Protein AF-Q4CQX1-F1 (afdb_monomer_lite)

Radius of gyration: 24.2 Å; chains: 1; bounding box: 64×41×70 Å

Organism: Trypanosoma cruzi (strain CL Brener) (NCBI:txid353153)

pLDDT: mean 78.24, std 14.31, range [25.66, 96.0]

Sequence (367 aa):
MPRAFWSVPMVTLGEFDALEGAKATCVSEYYAYQEVDIFGPHLLRLSAVCGKTFLSARVISGPLCPEYKERMKAVVARVLASNESNEESVLMLDPLAGGIAGMSFCLEDILARGEKRRFCIILTHPQSAELVRQWPLVSLFLNILLEEWSTATKKRLALEYSIFPDLERCREEARKRSMRSLMCLISQNTESEEEAFKRVHSFFERFFPALFGVEPLRVTDSVLEPTSVNDIKQRLEVELPLVNIVGIDLDSPPGEKGCIAVGNGRILAVGEKFVVKPLAVWLLEFMQKHIGGLQETEMLLSALLSGIQILVYGCDSVQCANLALSLSQILPRPLRRLAVFAEEYLMPYENRIISFSERLCQRQQLT

Foldseek 3Di:
DPDAADAFKKKWKWKADVVVGIWTPKMKTQQCLVVVVPDDDFAREPDFAAFKWKDFQGMIMHDGDPSCTVVVSVVRNVLQVVCVVVDQKDWDADPGQGIKIKGKDWFDDLQDLPDTMIMMMIITGNHNVLCVQLVVVVVLLVVVVVVLQNVQLVVVVVVCVVPDPCSVVSNVVSVVDDDDDSLRSSAHDPRDSVNSVLLVNLSVVVSCCCRSNPDHDDDDPPDCDPVNSVVVVVVCVVRSVVIDMDIDTLPPDPPQAQWDQRFLARIHHSDDGLDQDALVVVLVVQVVPDPCSVVVVVVVVCCLVVLAAAEFEDQRQSNSVSNLSNSLVPDDPVSSSEHGCDLDDDDSVSGRYYGHNNVNCVVVVVD

InterPro domains:
  IPR021713 Folliculin [PTHR31441] (52-358)
  IPR037520 Folliculin/SMCR8, longin domain [PF11704] (63-187)

Structure (mmCIF, N/CA/C/O backbone):
data_AF-Q4CQX1-F1
#
_entry.id   AF-Q4CQX1-F1
#
loop_
_atom_site.group_PDB
_atom_site.id
_atom_site.type_symbol
_atom_site.label_atom_id
_atom_site.label_alt_id
_atom_site.label_comp_id
_atom_site.label_asym_id
_atom_site.label_entity_id
_atom_site.label_seq_id
_atom_site.pdbx_PDB_ins_code
_atom_site.Cartn_x
_atom_site.Cartn_y
_atom_site.Cartn_z
_atom_site.occupancy
_atom_site.B_iso_or_equiv
_atom_site.auth_seq_id
_atom_site.auth_comp_id
_atom_site.auth_asym_id
_atom_site.auth_atom_id
_atom_site.pdbx_PDB_model_num
ATOM 1 N N . MET A 1 1 ? 7.822 -14.233 21.066 1.00 25.66 1 MET A N 1
ATOM 2 C CA . MET A 1 1 ? 6.752 -14.718 20.165 1.00 25.66 1 MET A CA 1
ATOM 3 C C . MET A 1 1 ? 7.085 -14.248 18.758 1.00 25.66 1 MET A C 1
ATOM 5 O O . MET A 1 1 ? 7.241 -13.041 18.611 1.00 25.66 1 MET A O 1
ATOM 9 N N . PRO A 1 2 ? 7.259 -15.122 17.753 1.00 34.91 2 PRO A N 1
ATOM 10 C CA . PRO A 1 2 ? 7.484 -14.650 16.390 1.00 34.91 2 PRO A CA 1
ATOM 11 C C . PRO A 1 2 ? 6.196 -13.966 15.912 1.00 34.91 2 PRO A C 1
ATOM 13 O O . PRO A 1 2 ? 5.126 -14.572 15.965 1.00 34.91 2 PRO A O 1
ATOM 16 N N . ARG A 1 3 ? 6.263 -12.680 15.537 1.00 41.97 3 ARG A N 1
ATOM 17 C CA . ARG A 1 3 ? 5.107 -11.984 14.955 1.00 41.97 3 ARG A CA 1
ATOM 18 C C . ARG A 1 3 ? 4.716 -12.707 13.663 1.00 41.97 3 ARG A C 1
ATOM 20 O O . ARG A 1 3 ? 5.548 -12.926 12.781 1.00 41.97 3 ARG A O 1
ATOM 27 N N . ALA A 1 4 ? 3.466 -13.160 13.679 1.00 50.69 4 ALA A N 1
ATOM 28 C CA . ALA A 1 4 ? 2.829 -14.044 12.723 1.00 50.69 4 ALA A CA 1
ATOM 29 C C . ALA A 1 4 ? 2.717 -13.378 11.349 1.00 50.69 4 ALA A C 1
ATOM 31 O O . ALA A 1 4 ? 2.543 -12.170 11.280 1.00 50.69 4 ALA A O 1
ATOM 32 N N . PHE A 1 5 ? 2.878 -14.189 10.305 1.00 56.12 5 PHE A N 1
ATOM 33 C CA . PHE A 1 5 ? 2.350 -14.062 8.945 1.00 56.12 5 PHE A CA 1
ATOM 34 C C . PHE A 1 5 ? 1.623 -12.770 8.557 1.00 56.12 5 PHE A C 1
ATOM 36 O O . PHE A 1 5 ? 0.752 -12.285 9.276 1.00 56.12 5 PHE A O 1
ATOM 43 N N . TRP A 1 6 ? 1.889 -12.304 7.335 1.00 66.56 6 TRP A N 1
ATOM 44 C CA . TRP A 1 6 ? 1.037 -11.312 6.684 1.00 66.56 6 TRP A CA 1
ATOM 45 C C . TRP A 1 6 ? -0.416 -11.790 6.705 1.00 66.56 6 TRP A C 1
ATOM 47 O O . TRP A 1 6 ? -0.743 -12.821 6.121 1.00 66.56 6 TRP A O 1
ATOM 57 N N . SER A 1 7 ? -1.274 -11.064 7.414 1.00 70.19 7 SER A N 1
ATOM 58 C CA . SER A 1 7 ? -2.691 -11.409 7.560 1.00 70.19 7 SER A CA 1
ATOM 59 C C . SER A 1 7 ? -3.556 -10.824 6.449 1.00 70.19 7 SER A C 1
ATOM 61 O O . SER A 1 7 ? -4.746 -11.115 6.385 1.00 70.19 7 SER A O 1
ATOM 63 N N . VAL A 1 8 ? -2.978 -9.981 5.594 1.00 81.38 8 VAL A N 1
ATOM 64 C CA . VAL A 1 8 ? -3.694 -9.199 4.586 1.00 81.38 8 VAL A CA 1
ATOM 65 C C . VAL A 1 8 ? -2.962 -9.184 3.258 1.00 81.38 8 VAL A C 1
ATOM 67 O O . VAL A 1 8 ? -1.738 -9.336 3.232 1.00 81.38 8 VAL A O 1
ATOM 70 N N . PRO A 1 9 ? -3.695 -8.962 2.157 1.00 89.69 9 PRO A N 1
ATOM 71 C CA . PRO A 1 9 ? -3.096 -8.662 0.875 1.00 89.69 9 PRO A CA 1
ATOM 72 C C . PRO A 1 9 ? -2.297 -7.364 0.952 1.00 89.69 9 PRO A C 1
ATOM 74 O O . PRO A 1 9 ? -2.764 -6.363 1.503 1.00 89.69 9 PRO A O 1
ATOM 77 N N . MET A 1 10 ? -1.098 -7.364 0.377 1.00 92.38 10 MET A N 1
ATOM 78 C CA . MET A 1 10 ? -0.266 -6.163 0.317 1.00 92.38 10 MET A CA 1
ATOM 79 C C . MET A 1 10 ? 0.571 -6.121 -0.943 1.00 92.38 10 MET A C 1
ATOM 81 O O . MET A 1 10 ? 1.041 -7.155 -1.411 1.00 92.38 10 MET A O 1
ATOM 85 N N . VAL A 1 11 ? 0.840 -4.914 -1.422 1.00 95.56 11 VAL A N 1
ATOM 86 C CA . VAL A 1 11 ? 1.721 -4.644 -2.548 1.00 95.56 11 VAL A CA 1
ATOM 87 C C . VAL A 1 11 ? 2.944 -3.929 -2.019 1.00 95.56 11 VAL A C 1
ATOM 89 O O . VAL A 1 11 ? 2.837 -2.890 -1.378 1.00 95.56 11 VAL A O 1
ATOM 92 N N . THR A 1 12 ? 4.112 -4.478 -2.303 1.00 95.31 12 THR A N 1
ATOM 93 C CA . THR A 1 12 ? 5.395 -3.840 -2.046 1.00 95.31 12 THR A CA 1
ATOM 94 C C . THR A 1 12 ? 6.023 -3.436 -3.365 1.00 95.31 12 THR A C 1
ATOM 96 O O . THR A 1 12 ? 6.107 -4.241 -4.293 1.00 95.31 12 THR A O 1
ATOM 99 N N . LEU A 1 13 ? 6.501 -2.198 -3.434 1.00 95.38 13 LEU A N 1
ATOM 100 C CA . LEU A 1 13 ? 7.387 -1.761 -4.500 1.00 95.38 13 LEU A CA 1
ATOM 101 C C . LEU A 1 13 ? 8.825 -2.032 -4.066 1.00 95.38 13 LEU A C 1
ATOM 103 O O . LEU A 1 13 ? 9.267 -1.606 -2.998 1.00 95.38 13 LEU A O 1
ATOM 107 N N . GLY A 1 14 ? 9.535 -2.801 -4.879 1.00 93.06 14 GLY A N 1
ATOM 108 C CA . GLY A 1 14 ? 10.925 -3.170 -4.672 1.00 93.06 14 GLY A CA 1
ATOM 109 C C . GLY A 1 14 ? 11.831 -2.526 -5.709 1.00 93.06 14 GLY A C 1
ATOM 110 O O . GLY A 1 14 ? 11.421 -2.228 -6.832 1.00 93.06 14 GLY A O 1
ATOM 111 N N . GLU A 1 15 ? 13.082 -2.335 -5.326 1.00 90.25 15 GLU A N 1
ATOM 112 C CA . GLU A 1 15 ? 14.146 -1.854 -6.193 1.00 90.25 15 GLU A CA 1
ATOM 113 C C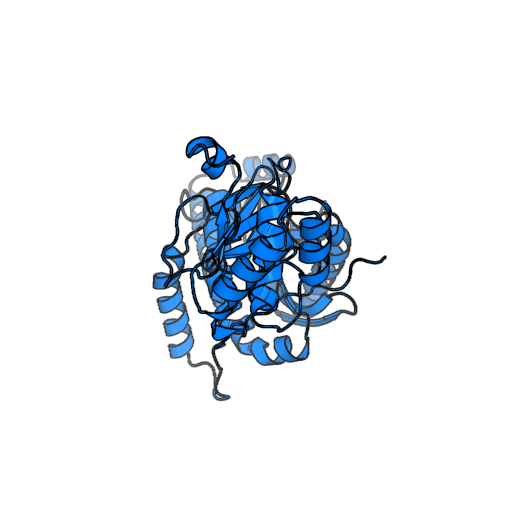 . GLU A 1 15 ? 15.425 -2.646 -5.920 1.00 90.25 15 GLU A C 1
ATOM 115 O O . GLU A 1 15 ? 15.695 -3.031 -4.780 1.00 90.25 15 GLU A O 1
ATOM 120 N N . PHE A 1 16 ? 16.228 -2.854 -6.960 1.00 85.44 16 PHE A N 1
ATOM 121 C CA . PHE A 1 16 ? 17.632 -3.204 -6.823 1.00 85.44 16 PHE A CA 1
ATOM 122 C C . PHE A 1 16 ? 18.524 -2.017 -7.178 1.00 85.44 16 PHE A C 1
ATOM 124 O O . PHE A 1 16 ? 18.488 -1.487 -8.290 1.00 85.44 16 PHE A O 1
ATOM 131 N N . ASP A 1 17 ? 19.347 -1.651 -6.207 1.00 77.25 17 ASP A N 1
ATOM 132 C CA . ASP A 1 17 ? 20.414 -0.670 -6.309 1.00 77.25 17 ASP A CA 1
ATOM 133 C C . ASP A 1 17 ? 21.746 -1.431 -6.311 1.00 77.25 17 ASP A C 1
ATOM 135 O O . ASP A 1 17 ? 21.952 -2.301 -5.469 1.00 77.25 17 ASP A O 1
ATOM 139 N N . ALA A 1 18 ? 22.659 -1.157 -7.243 1.00 72.06 18 ALA A N 1
ATOM 140 C CA . ALA A 1 18 ? 23.912 -1.912 -7.312 1.00 72.06 18 ALA A CA 1
ATOM 141 C C . ALA A 1 18 ? 24.815 -1.705 -6.081 1.00 72.06 18 ALA A C 1
ATOM 143 O O . ALA A 1 18 ? 25.612 -2.585 -5.758 1.00 72.06 18 ALA A O 1
ATOM 144 N N . LEU A 1 19 ? 24.692 -0.568 -5.385 1.00 70.56 19 LEU A N 1
ATOM 145 C CA . LEU A 1 19 ? 25.435 -0.301 -4.155 1.00 70.56 19 LEU A CA 1
ATOM 146 C C . LEU A 1 19 ? 24.709 -0.824 -2.914 1.00 70.56 19 LEU A C 1
ATOM 148 O O . LEU A 1 19 ? 25.341 -1.400 -2.031 1.00 70.56 19 LEU A O 1
ATOM 152 N N . GLU A 1 20 ? 23.399 -0.594 -2.816 1.00 75.75 20 GLU A N 1
ATOM 153 C CA . GLU A 1 20 ? 22.624 -0.926 -1.606 1.00 75.75 20 GLU A CA 1
ATOM 154 C C . GLU A 1 20 ? 22.022 -2.347 -1.642 1.00 75.75 20 GLU A C 1
ATOM 156 O O . GLU A 1 20 ? 21.625 -2.907 -0.611 1.00 75.75 20 GLU A O 1
ATOM 161 N N . GLY A 1 21 ? 21.976 -2.953 -2.826 1.00 82.62 21 GLY A N 1
ATOM 162 C CA . GLY A 1 21 ? 21.307 -4.212 -3.119 1.00 82.62 21 GLY A CA 1
ATOM 163 C C . GLY A 1 21 ? 19.789 -4.066 -3.251 1.00 82.62 21 GLY A C 1
ATOM 164 O O . GLY A 1 21 ? 19.245 -2.996 -3.528 1.00 82.62 21 GLY A O 1
ATOM 165 N N . ALA A 1 22 ? 19.083 -5.180 -3.049 1.00 88.12 22 ALA A N 1
ATOM 166 C CA . ALA A 1 22 ? 17.624 -5.206 -3.021 1.00 88.12 22 ALA A CA 1
ATOM 167 C C . ALA A 1 22 ? 17.068 -4.428 -1.813 1.00 88.12 22 ALA A C 1
ATOM 169 O O . ALA A 1 22 ? 17.541 -4.597 -0.685 1.00 88.12 22 ALA A O 1
ATOM 170 N N . LYS A 1 23 ? 16.024 -3.626 -2.035 1.00 89.88 23 LYS A N 1
ATOM 171 C CA . LYS A 1 23 ? 15.306 -2.873 -0.998 1.00 89.88 23 LYS A CA 1
ATOM 172 C C . LYS A 1 23 ? 13.818 -2.743 -1.321 1.00 89.88 23 LYS A C 1
ATOM 174 O O . LYS A 1 23 ? 13.422 -2.728 -2.483 1.00 89.88 23 LYS A O 1
ATOM 179 N N . ALA A 1 24 ? 12.999 -2.627 -0.279 1.00 88.88 24 ALA A N 1
ATOM 180 C CA . ALA A 1 24 ? 11.595 -2.237 -0.394 1.00 88.88 24 ALA A CA 1
ATOM 181 C C . ALA A 1 24 ? 11.490 -0.712 -0.282 1.00 88.88 24 ALA A C 1
ATOM 183 O O . ALA A 1 24 ? 12.002 -0.136 0.679 1.00 88.88 24 ALA A O 1
ATOM 184 N N . THR A 1 25 ? 10.851 -0.063 -1.252 1.00 87.75 25 THR A N 1
ATOM 185 C CA . THR A 1 25 ? 10.723 1.400 -1.307 1.00 87.75 25 THR A CA 1
ATOM 186 C C . THR A 1 25 ? 9.456 1.872 -0.605 1.00 87.75 25 THR A C 1
ATOM 188 O O . THR A 1 25 ? 9.513 2.768 0.235 1.00 87.75 25 THR A O 1
ATOM 191 N N . CYS A 1 26 ? 8.322 1.234 -0.882 1.00 92.12 26 CYS A N 1
ATOM 192 C CA . CYS A 1 26 ? 7.074 1.456 -0.164 1.00 92.12 26 CYS A CA 1
ATOM 193 C C . CYS A 1 26 ? 6.212 0.192 -0.151 1.00 92.12 26 CYS A C 1
ATOM 195 O O . CYS A 1 26 ? 6.414 -0.739 -0.936 1.00 92.12 26 CYS A O 1
ATOM 197 N N . VAL A 1 27 ? 5.243 0.171 0.756 1.00 94.12 27 VAL A N 1
ATOM 198 C CA . VAL A 1 27 ? 4.249 -0.888 0.895 1.00 94.12 27 VAL A CA 1
ATOM 199 C C . VAL A 1 27 ? 2.856 -0.272 0.940 1.00 94.12 27 VAL A C 1
ATOM 201 O O . VAL A 1 27 ? 2.675 0.825 1.465 1.00 94.12 27 VAL A O 1
ATOM 204 N N . SER A 1 28 ? 1.884 -0.973 0.370 1.00 95.00 28 SER A N 1
ATOM 205 C CA . SER A 1 28 ? 0.459 -0.676 0.463 1.00 95.00 28 SER A CA 1
ATOM 206 C C . SER A 1 28 ? -0.265 -1.893 1.023 1.00 95.00 28 SER A C 1
ATOM 208 O O . SER A 1 28 ? -0.161 -2.979 0.456 1.00 95.00 28 SER A O 1
ATOM 210 N N . GLU A 1 29 ? -0.971 -1.717 2.132 1.00 89.94 29 GLU A N 1
ATOM 211 C CA . GLU A 1 29 ? -1.657 -2.767 2.884 1.00 89.94 29 GLU A CA 1
ATOM 212 C C . GLU A 1 29 ? -3.177 -2.632 2.712 1.00 89.94 29 GLU A C 1
ATOM 214 O O . GLU A 1 29 ? -3.738 -1.562 2.961 1.00 89.94 29 GLU A O 1
ATOM 219 N N . TYR A 1 30 ? -3.850 -3.714 2.301 1.00 88.69 30 TYR A N 1
ATOM 220 C CA . TYR A 1 30 ? -5.309 -3.759 2.168 1.00 88.69 30 TYR A CA 1
ATOM 221 C C . TYR A 1 30 ? -5.963 -4.126 3.503 1.00 88.69 30 TYR A C 1
ATOM 223 O O . TYR A 1 30 ? -6.420 -5.252 3.712 1.00 88.69 30 TYR A O 1
ATOM 231 N N . TYR A 1 31 ? -5.985 -3.175 4.436 1.00 79.69 31 TYR A N 1
ATOM 232 C CA . TYR A 1 31 ? -6.470 -3.429 5.794 1.00 79.69 31 TYR A CA 1
ATOM 233 C C . TYR A 1 31 ? -7.955 -3.822 5.825 1.00 79.69 31 TYR A C 1
ATOM 235 O O . TYR A 1 31 ? -8.346 -4.652 6.644 1.00 79.69 31 TYR A O 1
ATOM 243 N N . ALA A 1 32 ? -8.771 -3.301 4.897 1.00 74.75 32 ALA A N 1
ATOM 244 C CA . ALA A 1 32 ? -10.194 -3.635 4.830 1.00 74.75 32 ALA A CA 1
ATOM 245 C C . ALA A 1 32 ? -10.456 -5.120 4.510 1.00 74.75 32 ALA A C 1
ATOM 247 O O . ALA A 1 32 ? -11.553 -5.613 4.756 1.00 74.75 32 ALA A O 1
ATOM 248 N N . TYR A 1 33 ? -9.461 -5.869 4.019 1.00 73.12 33 TYR A N 1
ATOM 249 C CA . TYR A 1 33 ? -9.571 -7.320 3.843 1.00 73.12 33 TYR A CA 1
ATOM 250 C C . TYR A 1 33 ? -9.884 -8.051 5.156 1.00 73.12 33 TYR A C 1
ATOM 252 O O . TYR A 1 33 ? -10.724 -8.949 5.179 1.00 73.12 33 TYR A O 1
ATOM 260 N N . GLN A 1 34 ? -9.271 -7.630 6.273 1.00 63.78 34 GLN A N 1
ATOM 261 C CA . GLN A 1 34 ? -9.548 -8.226 7.590 1.00 63.78 34 GLN A CA 1
ATOM 262 C C . GLN A 1 34 ? -10.990 -7.959 8.048 1.00 63.78 34 GLN A C 1
ATOM 264 O O . GLN A 1 34 ? -11.474 -8.629 8.949 1.00 63.78 34 GLN A O 1
ATOM 269 N N . GLU A 1 35 ? -11.681 -6.980 7.455 1.00 53.78 35 GLU A N 1
ATOM 270 C CA . GLU A 1 35 ? -13.081 -6.684 7.773 1.00 53.78 35 GLU A CA 1
ATOM 271 C C . GLU A 1 35 ? -14.044 -7.695 7.133 1.00 53.78 35 GLU A C 1
ATOM 273 O O . GLU A 1 35 ? -15.136 -7.922 7.657 1.00 53.78 35 GLU A O 1
ATOM 278 N N . VAL A 1 36 ? -13.646 -8.301 6.007 1.00 52.62 36 VAL A N 1
ATOM 279 C CA . VAL A 1 36 ? -14.416 -9.342 5.309 1.00 52.62 36 VAL A CA 1
ATOM 280 C C . VAL A 1 36 ? -14.171 -10.708 5.948 1.00 52.62 36 VAL A C 1
ATOM 282 O O . VAL A 1 36 ? -15.091 -11.523 6.031 1.00 52.62 36 VAL A O 1
ATOM 285 N N . ASP A 1 37 ? -12.951 -10.943 6.437 1.00 50.25 37 ASP A N 1
ATOM 286 C CA . ASP A 1 37 ? -12.575 -12.186 7.100 1.00 50.25 37 ASP A CA 1
ATOM 287 C C . ASP A 1 37 ? -13.032 -12.159 8.569 1.00 50.25 37 ASP A C 1
ATOM 289 O O . ASP A 1 37 ? -12.597 -11.367 9.395 1.00 50.25 37 ASP A O 1
ATOM 293 N N . ILE A 1 38 ? -13.991 -13.015 8.892 1.00 42.19 38 ILE A N 1
ATOM 294 C CA . ILE A 1 38 ? -14.916 -12.955 10.033 1.00 42.19 38 ILE A CA 1
ATOM 295 C C . ILE A 1 38 ? -14.256 -13.259 11.416 1.00 42.19 38 ILE A C 1
ATOM 297 O O . ILE A 1 38 ? -14.778 -14.011 12.239 1.00 42.19 38 ILE A O 1
ATOM 301 N N . PHE A 1 39 ? -13.116 -12.651 11.752 1.00 37.78 39 PHE A N 1
ATOM 302 C CA . PHE A 1 39 ? -12.364 -12.947 12.980 1.00 37.78 39 PHE A CA 1
ATOM 303 C C . PHE A 1 39 ? -12.370 -11.821 14.023 1.00 37.78 39 PHE A C 1
ATOM 305 O O . PHE A 1 39 ? -11.529 -10.938 13.983 1.00 37.78 39 PHE A O 1
ATOM 312 N N . GLY A 1 40 ? -13.223 -11.967 15.050 1.00 39.66 40 GLY A N 1
ATOM 313 C CA . GLY A 1 40 ? -12.898 -11.655 16.461 1.00 39.66 40 GLY A CA 1
ATOM 314 C C . GLY A 1 40 ? -12.380 -10.244 16.839 1.00 39.66 40 GLY A C 1
ATOM 315 O O . GLY A 1 40 ? -12.353 -9.339 16.022 1.00 39.66 40 GLY A O 1
ATOM 316 N N . PRO A 1 41 ? -12.005 -9.989 18.114 1.00 35.16 41 PRO A N 1
ATOM 317 C CA . PRO A 1 41 ? -11.814 -8.632 18.659 1.00 35.16 41 PRO A CA 1
ATOM 318 C C . PRO A 1 41 ? -10.505 -7.932 18.279 1.00 35.16 41 PRO A C 1
ATOM 320 O O . PRO A 1 41 ? -10.126 -6.958 18.932 1.00 35.16 41 PRO A O 1
ATOM 323 N N . HIS A 1 42 ? -9.735 -8.445 17.327 1.00 40.75 42 HIS A N 1
ATOM 324 C CA . HIS A 1 42 ? -8.422 -7.878 17.060 1.00 40.75 42 HIS A CA 1
ATOM 325 C C . HIS A 1 42 ? -8.587 -6.707 16.108 1.00 40.75 42 HIS A C 1
ATOM 327 O O . HIS A 1 42 ? -8.664 -6.894 14.901 1.00 40.75 42 HIS A O 1
ATOM 333 N N . LEU A 1 43 ? -8.673 -5.506 16.693 1.00 48.06 43 LEU A N 1
ATOM 334 C CA . LEU A 1 43 ? -8.548 -4.246 15.973 1.00 48.06 43 LEU A CA 1
ATOM 335 C C . LEU A 1 43 ? -7.485 -4.379 14.886 1.00 48.06 43 LEU A C 1
ATOM 337 O O . LEU A 1 43 ? -6.397 -4.897 15.161 1.00 48.06 43 LEU A O 1
ATOM 341 N N . LEU A 1 44 ? -7.840 -3.891 13.698 1.00 50.94 44 LEU A N 1
ATOM 342 C CA . LEU A 1 44 ? -6.998 -3.784 12.516 1.00 50.94 44 LEU A CA 1
ATOM 343 C C . LEU A 1 44 ? -5.622 -3.261 12.935 1.00 50.94 44 LEU A C 1
ATOM 345 O O . LEU A 1 44 ? -5.437 -2.066 13.183 1.00 50.94 44 LEU A O 1
ATOM 349 N N . ARG A 1 45 ? -4.667 -4.178 13.092 1.00 56.28 45 ARG A N 1
ATOM 350 C CA . ARG A 1 45 ? -3.276 -3.824 13.323 1.00 56.28 45 ARG A CA 1
ATOM 351 C C . ARG A 1 45 ? -2.667 -3.639 11.961 1.00 56.28 45 ARG A C 1
ATOM 353 O O . ARG A 1 45 ? -2.393 -4.627 11.285 1.00 56.28 45 ARG A O 1
ATOM 360 N N . LEU A 1 46 ? -2.446 -2.379 11.614 1.00 62.44 46 LEU A N 1
ATOM 361 C CA . LEU A 1 46 ? -1.529 -2.024 10.547 1.00 62.44 46 LEU A CA 1
ATOM 362 C C . LEU A 1 46 ? -0.206 -2.710 10.858 1.00 62.44 46 LEU A C 1
ATOM 364 O O . LEU A 1 46 ? 0.397 -2.477 11.910 1.00 62.44 46 LEU A O 1
ATOM 368 N N . SER A 1 47 ? 0.160 -3.661 10.011 1.00 67.44 47 SER A N 1
ATOM 369 C CA . SER A 1 47 ? 1.243 -4.582 10.323 1.00 67.44 47 SER A CA 1
ATOM 370 C C . SER A 1 47 ? 2.505 -4.188 9.583 1.00 67.44 47 SER A C 1
ATOM 372 O O . SER A 1 47 ? 3.582 -4.234 10.170 1.00 67.44 47 SER A O 1
ATOM 374 N N . ALA A 1 48 ? 2.384 -3.757 8.329 1.00 80.25 48 ALA A N 1
ATOM 375 C CA . ALA A 1 48 ? 3.527 -3.583 7.452 1.00 80.25 48 ALA A CA 1
ATOM 376 C C . ALA A 1 48 ? 4.017 -2.142 7.343 1.00 80.25 48 ALA A C 1
ATOM 378 O O . ALA A 1 48 ? 5.161 -1.951 6.943 1.00 80.25 48 ALA A O 1
ATOM 379 N N . VAL A 1 49 ? 3.201 -1.140 7.672 1.00 85.56 49 VAL A N 1
ATOM 380 C CA . VAL A 1 49 ? 3.520 0.272 7.398 1.00 85.56 49 VAL A CA 1
ATOM 381 C C . VAL A 1 49 ? 3.979 1.017 8.659 1.00 85.56 49 VAL A C 1
ATOM 383 O O . VAL A 1 49 ? 3.477 0.751 9.748 1.00 85.56 49 VAL A O 1
ATOM 386 N N . CYS A 1 50 ? 4.928 1.949 8.525 1.00 83.69 50 CYS A N 1
ATOM 387 C CA . CYS A 1 50 ? 5.395 2.836 9.603 1.00 83.69 50 CYS A CA 1
ATOM 388 C C . CYS A 1 50 ? 5.643 4.276 9.112 1.00 83.69 50 CYS A C 1
ATOM 390 O O . CYS A 1 50 ? 5.670 4.524 7.906 1.00 83.69 50 CYS A O 1
ATOM 392 N N . GLY A 1 51 ? 5.869 5.215 10.034 1.00 82.69 51 GLY A N 1
ATOM 393 C CA . GLY A 1 51 ? 6.198 6.609 9.721 1.00 82.69 51 GLY A CA 1
ATOM 394 C C . GLY A 1 51 ? 5.115 7.376 8.976 1.00 82.69 51 GLY A C 1
ATOM 395 O O . GLY A 1 51 ? 3.922 7.183 9.201 1.00 82.69 51 GLY A O 1
ATOM 396 N N . LYS A 1 52 ? 5.533 8.272 8.078 1.00 86.94 52 LYS A N 1
ATOM 397 C CA . LYS A 1 52 ? 4.618 9.070 7.254 1.00 86.94 52 LYS A CA 1
ATOM 398 C C . LYS A 1 52 ? 3.924 8.189 6.222 1.00 86.94 52 LYS A C 1
ATOM 400 O O . LYS A 1 52 ? 4.573 7.626 5.342 1.00 86.94 52 LYS A O 1
ATOM 405 N N . THR A 1 53 ? 2.606 8.106 6.314 1.00 89.62 53 THR A N 1
ATOM 406 C CA . THR A 1 53 ? 1.769 7.234 5.493 1.00 89.62 53 THR A CA 1
ATOM 407 C C . THR A 1 53 ? 0.538 7.965 4.970 1.00 89.62 53 THR A C 1
ATOM 409 O O . THR A 1 53 ? 0.118 9.003 5.486 1.00 89.62 53 THR A O 1
ATOM 412 N N . PHE A 1 54 ? -0.042 7.399 3.922 1.00 90.19 54 PHE A N 1
ATOM 413 C CA . PHE A 1 54 ? -1.324 7.798 3.371 1.00 90.19 54 PHE A CA 1
ATOM 414 C C . PHE A 1 54 ? -2.367 6.754 3.702 1.00 90.19 54 PHE A C 1
ATOM 416 O O . PHE A 1 54 ? -2.161 5.568 3.452 1.00 9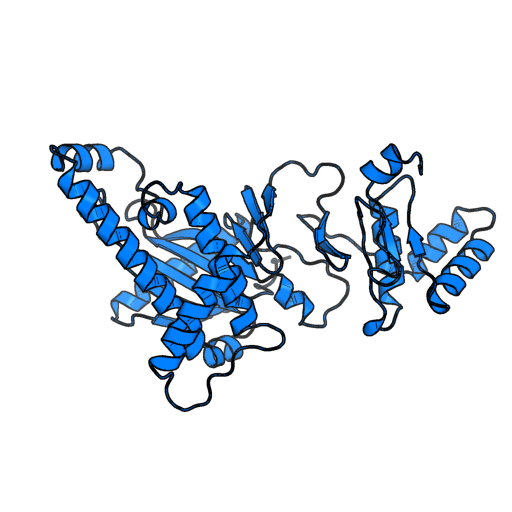0.19 54 PHE A O 1
ATOM 423 N N . LEU A 1 55 ? -3.487 7.211 4.239 1.00 85.94 55 LEU A N 1
ATOM 424 C CA . LEU A 1 55 ? -4.635 6.395 4.577 1.00 85.94 55 LEU A CA 1
ATOM 425 C C . LEU A 1 55 ? -5.820 6.812 3.711 1.00 85.94 55 LEU A C 1
ATOM 427 O O . LEU A 1 55 ? -6.145 7.994 3.616 1.00 85.94 55 LEU A O 1
ATOM 431 N N . SER A 1 56 ? -6.494 5.833 3.128 1.00 84.19 56 SER A N 1
ATOM 432 C CA . SER A 1 56 ? -7.790 6.007 2.478 1.00 84.19 56 SER A CA 1
ATOM 433 C C . SER A 1 56 ? -8.793 5.001 3.046 1.00 84.19 56 SER A C 1
ATOM 435 O O . SER A 1 56 ? -8.574 4.406 4.108 1.00 84.19 56 SER A O 1
ATOM 437 N N . ALA A 1 57 ? -9.941 4.851 2.387 1.00 81.44 57 ALA A N 1
ATOM 438 C CA . ALA A 1 57 ? -11.065 4.093 2.921 1.00 81.44 57 ALA A CA 1
ATOM 439 C C . ALA A 1 57 ? -10.778 2.595 3.084 1.00 81.44 57 ALA A C 1
ATOM 441 O O . ALA A 1 57 ? -11.517 1.930 3.813 1.00 81.44 57 ALA A O 1
ATOM 442 N N . ARG A 1 58 ? -9.769 2.047 2.392 1.00 85.50 58 ARG A N 1
ATOM 443 C CA . ARG A 1 58 ? -9.497 0.608 2.420 1.00 85.50 58 ARG A CA 1
ATOM 444 C C . ARG A 1 58 ? -8.017 0.236 2.424 1.00 85.50 58 ARG A C 1
A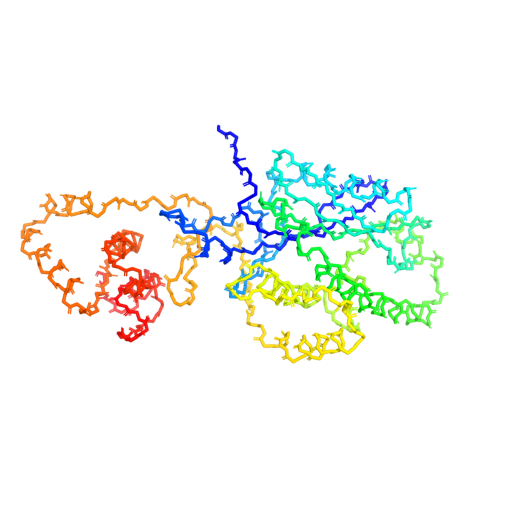TOM 446 O O . ARG A 1 58 ? -7.681 -0.887 2.809 1.00 85.50 58 ARG A O 1
ATOM 453 N N . VAL A 1 59 ? -7.151 1.152 2.003 1.00 89.38 59 VAL A N 1
ATOM 454 C CA . VAL A 1 59 ? -5.707 0.956 1.894 1.00 89.38 59 VAL A CA 1
ATOM 455 C C . VAL A 1 59 ? -4.957 1.955 2.759 1.00 89.38 59 VAL A C 1
ATOM 457 O O . VAL A 1 59 ? -5.344 3.116 2.906 1.00 89.38 59 VAL A O 1
ATOM 460 N N . ILE A 1 60 ? -3.833 1.502 3.304 1.00 89.69 60 ILE A N 1
ATOM 461 C CA . ILE A 1 60 ? -2.785 2.376 3.820 1.00 89.69 60 ILE A CA 1
ATOM 462 C C . ILE A 1 60 ? -1.507 2.163 3.011 1.00 89.69 60 ILE A C 1
ATOM 464 O O . ILE A 1 60 ? -1.172 1.026 2.686 1.00 89.69 60 ILE A O 1
ATOM 468 N N . SER A 1 61 ? -0.782 3.232 2.693 1.00 94.12 61 SER A N 1
ATOM 469 C CA . SER A 1 61 ? 0.492 3.157 1.976 1.00 94.12 61 SER A CA 1
ATOM 470 C C . SER A 1 61 ? 1.577 3.965 2.665 1.00 94.12 61 SER A C 1
ATOM 472 O O . SER A 1 61 ? 1.339 5.086 3.105 1.00 94.12 61 SER A O 1
ATOM 474 N N . GLY A 1 62 ? 2.797 3.438 2.700 1.00 93.38 62 GLY A N 1
ATOM 475 C CA . GLY A 1 62 ? 3.944 4.162 3.237 1.00 93.38 62 GLY A CA 1
ATOM 476 C C . GLY A 1 62 ? 5.220 3.329 3.327 1.00 93.38 62 GLY A C 1
ATOM 477 O O . GLY A 1 62 ? 5.340 2.299 2.657 1.00 93.38 62 GLY A O 1
ATOM 478 N N . PRO A 1 63 ? 6.198 3.785 4.123 1.00 90.19 63 PRO A N 1
ATOM 479 C CA . PRO A 1 63 ? 7.418 3.046 4.412 1.00 90.19 63 PRO A CA 1
ATOM 480 C C . PRO A 1 63 ? 7.146 1.683 5.051 1.00 90.19 63 PRO A C 1
ATOM 482 O O . PRO A 1 63 ? 6.265 1.538 5.897 1.00 90.19 63 PRO A O 1
ATOM 485 N N . LEU A 1 64 ? 7.954 0.689 4.679 1.00 88.44 64 LEU A N 1
ATOM 486 C CA . LEU A 1 64 ? 7.904 -0.635 5.291 1.00 88.44 64 LEU A CA 1
ATOM 487 C C . LEU A 1 64 ? 8.466 -0.594 6.720 1.00 88.44 64 LEU A C 1
ATOM 489 O O . LEU A 1 64 ? 9.597 -0.148 6.953 1.00 88.44 64 LEU A O 1
ATOM 493 N N . CYS A 1 65 ? 7.697 -1.153 7.649 1.00 84.12 65 CYS A N 1
ATOM 494 C CA . CYS A 1 65 ? 8.049 -1.326 9.046 1.00 84.12 65 CYS A CA 1
ATOM 495 C C . CYS A 1 65 ? 9.399 -2.066 9.187 1.00 84.12 65 CYS A C 1
ATOM 497 O O . CYS A 1 65 ? 9.612 -3.094 8.528 1.00 84.12 65 CYS A O 1
ATOM 499 N N . PRO A 1 66 ? 10.324 -1.579 10.045 1.00 81.00 66 PRO A N 1
ATOM 500 C CA . PRO A 1 66 ? 11.663 -2.149 10.204 1.00 81.00 66 PRO A CA 1
ATOM 501 C C . PRO A 1 66 ? 11.687 -3.655 10.470 1.00 81.00 66 PRO A C 1
ATOM 503 O O . PRO A 1 66 ? 12.569 -4.346 9.967 1.00 81.00 66 PRO A O 1
ATOM 506 N N . GLU A 1 67 ? 10.692 -4.169 11.196 1.00 79.69 67 GLU A N 1
ATOM 507 C CA . GLU A 1 67 ? 10.569 -5.590 11.543 1.00 79.69 67 GLU A CA 1
ATOM 508 C C . GLU A 1 67 ? 10.464 -6.512 10.315 1.00 79.69 67 GLU A C 1
ATOM 510 O O . GLU A 1 67 ? 10.793 -7.696 10.402 1.00 79.69 67 GLU A O 1
ATOM 515 N N . TYR A 1 68 ? 10.044 -5.980 9.164 1.00 81.88 68 TYR A N 1
ATOM 516 C CA . TYR A 1 68 ? 9.863 -6.746 7.931 1.00 81.88 68 TYR A CA 1
ATOM 517 C C . TYR A 1 68 ? 10.913 -6.457 6.858 1.00 81.88 68 TYR A C 1
ATOM 519 O O . TYR A 1 68 ? 10.904 -7.125 5.822 1.00 81.88 68 TYR A O 1
ATOM 527 N N . LYS A 1 69 ? 11.832 -5.506 7.083 1.00 85.25 69 LYS A N 1
ATOM 528 C CA . LYS A 1 69 ? 12.796 -5.053 6.065 1.00 85.25 69 LYS A CA 1
ATOM 529 C C . LYS A 1 69 ? 13.660 -6.183 5.515 1.00 85.25 69 LYS A C 1
ATOM 531 O O . LYS A 1 69 ? 13.676 -6.387 4.305 1.00 85.25 69 LYS A O 1
ATOM 536 N N . GLU A 1 70 ? 14.310 -6.956 6.383 1.00 86.12 70 GLU A N 1
ATOM 537 C CA . GLU A 1 70 ? 15.177 -8.065 5.952 1.00 86.12 70 GLU A CA 1
ATOM 538 C C . GLU A 1 70 ? 14.396 -9.163 5.224 1.00 86.12 70 GLU A C 1
ATOM 540 O O . GLU A 1 70 ? 14.832 -9.683 4.196 1.00 86.12 70 GLU A O 1
ATOM 545 N N . ARG A 1 71 ? 13.187 -9.474 5.708 1.00 84.75 71 ARG A N 1
ATOM 546 C CA . ARG A 1 71 ? 12.310 -10.455 5.060 1.00 84.75 71 ARG A CA 1
ATOM 547 C C . ARG A 1 71 ? 11.939 -10.000 3.652 1.00 84.75 71 ARG A C 1
ATOM 549 O O . ARG A 1 71 ? 12.058 -10.770 2.703 1.00 84.75 71 ARG A O 1
ATOM 556 N N . MET A 1 72 ? 11.504 -8.752 3.514 1.00 89.31 72 MET A N 1
ATOM 557 C CA . MET A 1 72 ? 11.091 -8.212 2.227 1.00 89.31 72 MET A CA 1
ATOM 558 C C . MET A 1 72 ? 12.274 -8.043 1.273 1.00 89.31 72 MET A C 1
ATOM 560 O O . MET A 1 72 ? 12.137 -8.321 0.088 1.00 89.31 72 MET A O 1
ATOM 564 N N . LYS A 1 73 ? 13.463 -7.699 1.778 1.00 90.56 73 LYS A N 1
ATOM 565 C CA . LYS A 1 73 ? 14.704 -7.676 0.994 1.00 90.56 73 LYS A CA 1
ATOM 566 C C . LYS A 1 73 ? 14.986 -9.026 0.325 1.00 90.56 73 LYS A C 1
ATOM 568 O O . LYS A 1 73 ? 15.284 -9.060 -0.868 1.00 90.56 73 LYS A O 1
ATOM 573 N N . ALA A 1 74 ? 14.821 -10.135 1.049 1.00 88.44 74 ALA A N 1
ATOM 574 C CA . ALA A 1 74 ? 14.972 -11.478 0.486 1.00 88.44 74 ALA A CA 1
ATOM 575 C C . ALA A 1 74 ? 13.889 -11.823 -0.557 1.00 88.44 74 ALA A C 1
ATOM 577 O O . ALA A 1 74 ? 14.161 -12.516 -1.537 1.00 88.44 74 ALA A O 1
ATOM 578 N N . VAL A 1 75 ? 12.654 -11.347 -0.369 1.00 89.12 75 VAL A N 1
ATOM 579 C CA . VAL A 1 75 ? 11.566 -11.512 -1.349 1.00 89.12 75 VAL A CA 1
ATOM 580 C C . VAL A 1 75 ? 11.854 -10.720 -2.629 1.00 89.12 75 VAL A C 1
ATOM 582 O O . VAL A 1 75 ? 11.793 -11.291 -3.714 1.00 89.12 75 VAL A O 1
ATOM 585 N N . VAL A 1 76 ? 12.245 -9.448 -2.507 1.00 91.06 76 VAL A N 1
ATOM 586 C CA . VAL A 1 76 ? 12.634 -8.584 -3.635 1.00 91.06 76 VAL A CA 1
ATOM 587 C C . VAL A 1 76 ? 13.783 -9.207 -4.421 1.00 91.06 76 VAL A C 1
ATOM 589 O O . VAL A 1 76 ? 13.690 -9.332 -5.638 1.00 91.06 76 VAL A O 1
ATOM 592 N N . ALA A 1 77 ? 14.832 -9.669 -3.736 1.00 88.44 77 ALA A N 1
ATOM 593 C CA . ALA A 1 77 ? 15.957 -10.328 -4.390 1.00 88.44 77 ALA A CA 1
ATOM 594 C C . ALA A 1 77 ? 15.520 -11.561 -5.198 1.00 88.44 77 ALA A C 1
ATOM 596 O O . ALA A 1 77 ? 15.958 -11.726 -6.332 1.00 88.44 77 ALA A O 1
ATOM 597 N N . ARG A 1 78 ? 14.621 -12.396 -4.656 1.00 85.75 78 ARG A N 1
ATOM 598 C CA . ARG A 1 78 ? 14.100 -13.576 -5.366 1.00 85.75 78 ARG A CA 1
ATOM 599 C C . ARG A 1 78 ? 13.281 -13.212 -6.601 1.00 85.75 78 ARG A C 1
ATOM 601 O O . ARG A 1 78 ? 13.526 -13.801 -7.643 1.00 85.75 78 ARG A O 1
ATOM 608 N N . VAL A 1 79 ? 12.358 -12.251 -6.495 1.00 85.50 79 VAL A N 1
ATOM 609 C CA . VAL A 1 79 ? 11.527 -11.797 -7.631 1.00 85.50 79 VAL A CA 1
ATOM 610 C C . VAL A 1 79 ? 12.380 -11.163 -8.734 1.00 85.50 79 VAL A C 1
ATOM 612 O O . VAL A 1 79 ? 12.079 -11.298 -9.914 1.00 85.50 79 VAL A O 1
ATOM 615 N N . LEU A 1 80 ? 13.461 -10.473 -8.370 1.00 84.44 80 LEU A N 1
ATOM 616 C CA . LEU A 1 80 ? 14.370 -9.883 -9.350 1.00 84.44 80 LEU A CA 1
ATOM 617 C C . LEU A 1 80 ? 15.326 -10.909 -9.974 1.00 84.44 80 LEU A C 1
ATOM 619 O O . LEU A 1 80 ? 15.676 -10.761 -11.143 1.00 84.44 80 LEU A O 1
ATOM 623 N N . ALA A 1 81 ? 15.740 -11.933 -9.223 1.00 79.81 81 ALA A N 1
ATOM 624 C CA . ALA A 1 81 ? 16.631 -12.989 -9.706 1.00 79.81 81 ALA A CA 1
ATOM 625 C C . ALA A 1 81 ? 15.915 -14.010 -10.600 1.00 79.81 81 ALA A C 1
ATOM 627 O O . ALA A 1 81 ? 16.484 -14.459 -11.590 1.00 79.81 81 ALA A O 1
ATOM 628 N N . SER A 1 82 ? 14.660 -14.359 -10.300 1.00 65.38 82 SER A N 1
ATOM 629 C CA . SER A 1 82 ? 13.859 -15.244 -11.157 1.00 65.38 82 SER A CA 1
ATOM 630 C C . SER A 1 82 ? 13.747 -14.710 -12.581 1.00 65.38 82 SER A C 1
ATOM 632 O O . SER A 1 82 ? 13.754 -15.491 -13.520 1.00 65.38 82 SER A O 1
ATOM 634 N N . ASN A 1 83 ? 13.753 -13.394 -12.777 1.00 57.38 83 ASN A N 1
ATOM 635 C CA . ASN A 1 83 ? 13.605 -12.803 -14.106 1.00 57.38 83 ASN A CA 1
ATOM 636 C C . ASN A 1 83 ? 14.902 -12.818 -14.929 1.00 57.38 83 ASN A C 1
ATOM 638 O O . ASN A 1 83 ? 14.873 -12.568 -16.132 1.00 57.38 83 ASN A O 1
ATOM 642 N N . GLU A 1 84 ? 16.036 -13.211 -14.339 1.00 50.34 84 GLU A N 1
ATOM 643 C CA . GLU A 1 84 ? 17.222 -13.592 -15.121 1.00 50.34 84 GLU A CA 1
ATOM 644 C C . GLU A 1 84 ? 16.968 -14.846 -15.974 1.00 50.34 84 GLU A C 1
ATOM 646 O O . GLU A 1 84 ? 17.698 -15.094 -16.930 1.00 50.34 84 GLU A O 1
ATOM 651 N N . SER A 1 85 ? 15.887 -15.585 -15.689 1.00 42.84 85 SER A N 1
ATOM 652 C CA . SER A 1 85 ? 15.387 -16.687 -16.517 1.00 42.84 85 SER A CA 1
ATOM 653 C C . SER A 1 85 ? 14.450 -16.259 -17.664 1.00 42.84 85 SER A C 1
ATOM 655 O O . SER A 1 85 ? 13.909 -17.123 -18.348 1.00 42.84 85 SER A O 1
ATOM 657 N N . ASN A 1 86 ? 14.292 -14.950 -17.922 1.00 49.62 86 ASN A N 1
ATOM 658 C CA . ASN A 1 86 ? 13.350 -14.346 -18.887 1.00 49.62 86 ASN A CA 1
ATOM 659 C C . ASN A 1 86 ? 11.853 -14.514 -18.559 1.00 49.62 86 ASN A C 1
ATOM 661 O O . ASN A 1 86 ? 11.011 -14.188 -19.395 1.00 49.62 86 ASN A O 1
ATOM 665 N N . GLU A 1 87 ? 11.486 -14.979 -17.367 1.00 49.75 87 GLU A N 1
ATOM 666 C CA . GLU A 1 87 ? 10.108 -14.835 -16.888 1.00 49.75 87 GLU A CA 1
ATOM 667 C C . GLU A 1 87 ? 9.863 -13.352 -16.551 1.00 49.75 87 GLU A C 1
ATOM 669 O O . GLU A 1 87 ? 10.677 -12.747 -15.869 1.00 49.75 87 GLU A O 1
ATOM 674 N N . GLU A 1 88 ? 8.800 -12.710 -17.051 1.00 67.44 88 GLU A N 1
ATOM 675 C CA . GLU A 1 88 ? 8.467 -11.316 -16.667 1.00 67.44 88 GLU A CA 1
ATOM 676 C C . GLU A 1 88 ? 7.771 -11.257 -15.301 1.00 67.44 88 GLU A C 1
ATOM 678 O O . GLU A 1 88 ? 7.826 -10.253 -14.579 1.00 67.44 88 GLU A O 1
ATOM 683 N N . SER A 1 89 ? 7.154 -12.373 -14.922 1.00 80.88 89 SER A N 1
ATOM 684 C CA . SER A 1 89 ? 6.315 -12.495 -13.748 1.00 80.88 89 SER A CA 1
ATOM 685 C C . SER A 1 89 ? 6.511 -13.813 -13.025 1.00 80.88 89 SER A C 1
ATOM 687 O O . SER A 1 89 ? 6.757 -14.834 -13.657 1.00 80.88 89 SER A O 1
ATOM 689 N N . VAL A 1 90 ? 6.299 -13.797 -11.715 1.00 83.69 90 VAL A N 1
ATOM 690 C CA . VAL A 1 90 ? 6.595 -14.922 -10.833 1.00 83.69 90 VAL A CA 1
ATOM 691 C C . VAL A 1 90 ? 5.412 -15.184 -9.925 1.00 83.69 90 VAL A C 1
ATOM 693 O O . VAL A 1 90 ? 4.855 -14.247 -9.358 1.00 83.69 90 VAL A O 1
ATOM 696 N N . LEU A 1 91 ? 5.082 -16.456 -9.722 1.00 85.88 91 LEU A N 1
ATOM 697 C CA . LEU A 1 91 ? 4.190 -16.915 -8.663 1.00 85.88 91 LEU A CA 1
ATOM 698 C C . LEU A 1 91 ? 4.955 -17.911 -7.798 1.00 85.88 91 LEU A C 1
ATOM 700 O O . LEU A 1 91 ? 5.447 -18.922 -8.293 1.00 85.88 91 LEU A O 1
ATOM 704 N N . MET A 1 92 ? 5.071 -17.630 -6.504 1.00 86.12 92 MET A N 1
ATOM 705 C CA . MET A 1 92 ? 5.776 -18.500 -5.567 1.00 86.12 92 MET A CA 1
ATOM 706 C C . MET A 1 92 ? 5.037 -18.610 -4.233 1.00 86.12 92 MET A C 1
ATOM 708 O O . MET A 1 92 ? 4.258 -17.740 -3.842 1.00 86.12 92 MET A O 1
ATOM 712 N N . LEU A 1 93 ? 5.301 -19.704 -3.525 1.00 82.88 93 LEU A N 1
ATOM 713 C CA . LEU A 1 93 ? 4.868 -19.906 -2.149 1.00 82.88 93 LEU A CA 1
ATOM 714 C C . LEU A 1 93 ? 5.994 -19.499 -1.212 1.00 82.88 93 LEU A C 1
ATOM 716 O O . LEU A 1 93 ? 7.137 -19.924 -1.383 1.00 82.88 93 LEU A O 1
ATOM 720 N N . ASP A 1 94 ? 5.659 -18.720 -0.194 1.00 79.88 94 ASP A N 1
ATOM 721 C 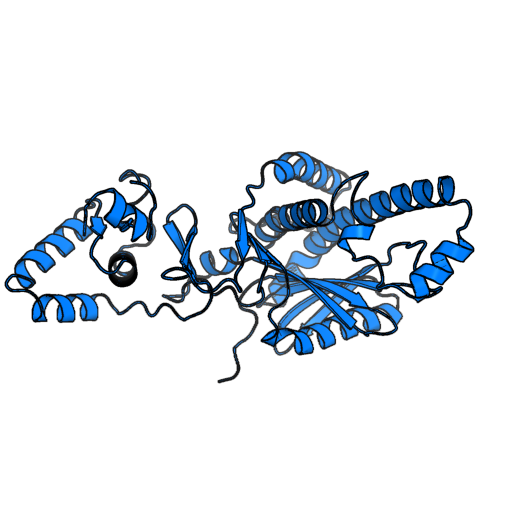CA . ASP A 1 94 ? 6.584 -18.358 0.860 1.00 79.88 94 ASP A CA 1
ATOM 722 C C . ASP A 1 94 ? 6.056 -18.816 2.223 1.00 79.88 94 ASP A C 1
ATOM 724 O O . ASP A 1 94 ? 4.931 -18.469 2.597 1.00 79.88 94 ASP A O 1
ATOM 728 N N . PRO A 1 95 ? 6.863 -19.561 3.000 1.00 71.94 95 PRO A N 1
ATOM 729 C CA . PRO A 1 95 ? 6.443 -20.085 4.293 1.00 71.94 95 PRO A CA 1
ATOM 730 C C . PRO A 1 95 ? 6.043 -19.033 5.323 1.00 71.94 95 PRO A C 1
ATOM 732 O O . PRO A 1 95 ? 5.501 -19.420 6.346 1.00 71.94 95 PRO A O 1
ATOM 735 N N . LEU A 1 96 ? 6.355 -17.749 5.123 1.00 67.25 96 LEU A N 1
ATOM 736 C CA . LEU A 1 96 ? 6.053 -16.665 6.062 1.00 67.25 96 LEU A CA 1
ATOM 737 C C . LEU A 1 96 ? 5.165 -15.583 5.448 1.00 67.25 96 LEU A C 1
ATOM 739 O O . LEU A 1 96 ? 4.488 -14.865 6.187 1.00 67.25 96 LEU A O 1
ATOM 743 N N . ALA A 1 97 ? 5.194 -15.440 4.122 1.00 72.44 97 ALA A N 1
ATOM 744 C CA . ALA A 1 97 ? 4.421 -14.437 3.407 1.00 72.44 97 ALA A CA 1
ATOM 745 C C . ALA A 1 97 ? 3.152 -14.969 2.723 1.00 72.44 97 ALA A C 1
ATOM 747 O O . ALA A 1 97 ? 2.349 -14.165 2.255 1.00 72.44 97 ALA A O 1
ATOM 748 N N . GLY A 1 98 ? 2.954 -16.290 2.696 1.00 81.31 98 GLY A N 1
ATOM 749 C CA . GLY A 1 98 ? 1.830 -16.916 2.008 1.00 81.31 98 GLY A CA 1
ATOM 750 C C . GLY A 1 98 ? 2.085 -17.009 0.504 1.00 81.31 98 GLY A C 1
ATOM 751 O O . GLY A 1 98 ? 3.147 -17.450 0.068 1.00 81.31 98 GLY A O 1
ATOM 752 N N . GLY A 1 99 ? 1.103 -16.621 -0.303 1.00 87.69 99 GLY A N 1
ATOM 753 C CA . GLY A 1 99 ? 1.285 -16.465 -1.742 1.00 87.69 99 GLY A CA 1
ATOM 754 C C . GLY A 1 99 ? 2.075 -15.205 -2.063 1.00 87.69 99 GLY A C 1
ATOM 755 O O . GLY A 1 99 ? 1.782 -14.139 -1.525 1.00 87.69 99 GLY A O 1
ATOM 756 N N . ILE A 1 100 ? 3.034 -15.320 -2.974 1.00 89.62 100 ILE A N 1
ATOM 757 C CA . ILE A 1 100 ? 3.762 -14.192 -3.547 1.00 89.62 100 ILE A CA 1
ATOM 758 C C . ILE A 1 100 ? 3.557 -14.202 -5.055 1.00 89.62 100 ILE A C 1
ATOM 760 O O . ILE A 1 100 ? 3.757 -15.224 -5.710 1.00 89.62 100 ILE A O 1
ATOM 764 N N . ALA A 1 101 ? 3.210 -13.043 -5.595 1.00 91.44 101 ALA A N 1
ATOM 765 C CA . ALA A 1 101 ? 3.197 -12.769 -7.014 1.00 91.44 101 ALA A CA 1
ATOM 766 C C . ALA A 1 101 ? 4.073 -11.550 -7.286 1.00 91.44 101 ALA A C 1
ATOM 768 O O . ALA A 1 101 ? 4.043 -10.583 -6.527 1.00 91.44 101 ALA A O 1
ATOM 769 N N . GLY A 1 102 ? 4.871 -11.594 -8.341 1.00 91.00 102 GLY A N 1
ATOM 770 C CA . GLY A 1 102 ? 5.842 -10.554 -8.646 1.00 91.00 102 GLY A CA 1
ATOM 771 C C . GLY A 1 102 ? 5.875 -10.223 -10.126 1.00 91.00 102 GLY A C 1
ATOM 772 O O . GLY A 1 102 ? 5.687 -11.105 -10.956 1.00 91.00 102 GLY A O 1
ATOM 773 N N . MET A 1 103 ? 6.153 -8.965 -10.449 1.00 91.94 103 MET A N 1
ATOM 774 C CA . MET A 1 103 ? 6.494 -8.513 -11.798 1.00 91.94 103 MET A CA 1
ATOM 775 C C . MET A 1 103 ? 7.723 -7.622 -11.714 1.00 91.94 103 MET A C 1
ATOM 777 O O . MET A 1 103 ? 7.711 -6.648 -10.957 1.00 91.94 103 MET A O 1
ATOM 781 N N . SER A 1 104 ? 8.775 -7.934 -12.470 1.00 90.06 104 SER A N 1
ATOM 782 C CA . SER A 1 104 ? 9.918 -7.024 -12.590 1.00 90.06 104 SER A CA 1
ATOM 783 C C . SER A 1 104 ? 9.722 -6.080 -13.760 1.00 90.06 104 SER A C 1
ATOM 785 O O . SER A 1 104 ? 9.190 -6.475 -14.793 1.00 90.06 104 SER A O 1
ATOM 787 N N . PHE A 1 105 ? 10.270 -4.882 -13.655 1.00 89.00 105 PHE A N 1
ATOM 788 C CA . PHE A 1 105 ? 10.288 -3.925 -14.745 1.00 89.00 105 PHE A CA 1
ATOM 789 C C . PHE A 1 105 ? 11.535 -3.046 -14.657 1.00 89.00 105 PHE A C 1
ATOM 791 O O . PHE A 1 105 ? 12.227 -2.992 -13.637 1.00 89.00 105 PHE A O 1
ATOM 798 N N . CYS A 1 106 ? 11.842 -2.361 -15.751 1.00 86.25 106 CYS A N 1
ATOM 799 C CA . CYS A 1 106 ? 12.935 -1.400 -15.823 1.00 86.25 106 CYS A CA 1
ATOM 800 C C . CYS A 1 106 ? 12.373 -0.050 -16.259 1.00 86.25 106 CYS A C 1
ATOM 802 O O . CYS A 1 106 ? 11.533 0.017 -17.156 1.00 86.25 106 CYS A O 1
ATOM 804 N N . LEU A 1 107 ? 12.862 1.017 -15.638 1.00 86.06 107 LEU A N 1
ATOM 805 C CA . LEU A 1 107 ? 12.576 2.388 -16.039 1.00 86.06 107 LEU A CA 1
ATOM 806 C C . LEU A 1 107 ? 13.875 3.041 -16.492 1.00 86.06 107 LEU A C 1
ATOM 808 O O . LEU A 1 107 ? 14.933 2.821 -15.899 1.00 86.06 107 LEU A O 1
ATOM 812 N N . GLU A 1 108 ? 13.794 3.826 -17.559 1.00 80.12 108 GLU A N 1
ATOM 813 C CA . GLU A 1 108 ? 14.935 4.586 -18.051 1.00 80.12 108 GLU A CA 1
ATOM 814 C C . GLU A 1 108 ? 15.239 5.742 -17.092 1.00 80.12 108 GLU A C 1
ATOM 816 O O . GLU A 1 108 ? 14.347 6.450 -16.633 1.00 80.12 108 GLU A O 1
ATOM 821 N N . ASP A 1 109 ? 16.514 5.947 -16.784 1.00 80.88 109 ASP A N 1
ATOM 822 C CA . ASP A 1 109 ? 16.956 7.029 -15.912 1.00 80.88 109 ASP A CA 1
ATOM 823 C C . ASP A 1 109 ? 18.247 7.611 -16.485 1.00 80.88 109 ASP A C 1
ATOM 825 O O . ASP A 1 109 ? 19.262 6.922 -16.587 1.00 80.88 109 ASP A O 1
ATOM 829 N N . ILE A 1 110 ? 18.215 8.891 -16.864 1.00 72.12 110 ILE A N 1
ATOM 830 C CA . ILE A 1 110 ? 19.376 9.593 -17.430 1.00 72.12 110 ILE A CA 1
ATOM 831 C C . ILE A 1 110 ? 20.562 9.654 -16.458 1.00 72.12 110 ILE A C 1
ATOM 833 O O . ILE A 1 110 ? 21.710 9.789 -16.885 1.00 72.12 110 ILE A O 1
ATOM 837 N N . LEU A 1 111 ? 20.268 9.538 -15.158 1.00 71.00 111 LEU A N 1
ATOM 838 C CA . LEU A 1 111 ? 21.216 9.572 -14.052 1.00 71.00 111 LEU A CA 1
ATOM 839 C C . LEU A 1 111 ? 21.543 8.172 -13.516 1.00 71.00 111 LEU A C 1
ATOM 841 O O . LEU A 1 111 ? 22.291 8.058 -12.541 1.00 71.00 111 LEU A O 1
ATOM 845 N N . ALA A 1 112 ? 21.025 7.104 -14.138 1.00 65.62 112 ALA A N 1
ATOM 846 C CA . ALA A 1 112 ? 21.498 5.760 -13.845 1.00 65.62 112 ALA A CA 1
ATOM 847 C C . ALA A 1 112 ? 22.999 5.702 -14.146 1.00 65.62 112 ALA A C 1
ATOM 849 O O . ALA A 1 112 ? 23.458 6.176 -15.187 1.00 65.62 112 ALA A O 1
ATOM 850 N N . ARG A 1 113 ? 23.786 5.142 -13.227 1.00 62.56 113 ARG A N 1
ATOM 851 C CA . ARG A 1 113 ? 25.259 5.194 -13.229 1.00 62.56 113 ARG A CA 1
ATOM 852 C C . ARG A 1 113 ? 25.910 4.300 -14.303 1.00 62.56 113 ARG A C 1
ATOM 854 O O . ARG A 1 113 ? 26.942 3.693 -14.058 1.00 62.56 113 ARG A O 1
ATOM 861 N N . GLY A 1 114 ? 25.309 4.198 -15.489 1.00 54.66 114 GLY A N 1
ATOM 862 C CA . GLY A 1 114 ? 25.615 3.182 -16.501 1.00 54.66 114 GLY A CA 1
ATOM 863 C C . GLY A 1 114 ? 25.039 1.800 -16.167 1.00 54.66 114 GLY A C 1
ATOM 864 O O . GLY A 1 114 ? 25.167 0.875 -16.962 1.00 54.66 114 GLY A O 1
ATOM 865 N N . GLU A 1 115 ? 24.381 1.661 -15.015 1.00 60.34 115 GLU A N 1
ATOM 866 C CA . GLU A 1 115 ? 23.842 0.405 -14.501 1.00 60.34 115 GLU A CA 1
ATOM 867 C C . GLU A 1 115 ? 22.329 0.337 -14.729 1.00 60.34 115 GLU A C 1
ATOM 869 O O . GLU A 1 115 ? 21.606 1.312 -14.515 1.00 60.34 115 GLU A O 1
ATOM 874 N N . LYS A 1 116 ? 21.830 -0.822 -15.171 1.00 64.38 116 LYS A N 1
ATOM 875 C CA . LYS A 1 116 ? 20.389 -1.042 -15.338 1.00 64.38 116 LYS A CA 1
ATOM 876 C C . LYS A 1 116 ? 19.723 -1.080 -13.961 1.00 64.38 116 LYS A C 1
ATOM 878 O O . LYS A 1 116 ? 19.920 -2.037 -13.216 1.00 64.38 116 LYS A O 1
ATOM 883 N N . ARG A 1 117 ? 18.902 -0.074 -13.646 1.00 78.94 117 ARG A N 1
ATOM 884 C CA . ARG A 1 117 ? 18.023 -0.103 -12.468 1.00 78.94 117 ARG A CA 1
ATOM 885 C C . ARG A 1 117 ? 16.879 -1.076 -12.722 1.00 78.94 117 ARG A C 1
ATOM 887 O O . ARG A 1 117 ? 16.197 -0.982 -13.744 1.00 78.94 117 ARG A O 1
ATOM 894 N N . ARG A 1 118 ? 16.682 -2.009 -11.794 1.00 85.56 118 ARG A N 1
ATOM 895 C CA . ARG A 1 118 ? 15.587 -2.980 -11.842 1.00 85.56 118 ARG A CA 1
ATOM 896 C C . ARG A 1 118 ? 14.630 -2.706 -10.696 1.00 85.56 118 ARG A C 1
ATOM 898 O O . ARG A 1 118 ? 15.049 -2.534 -9.553 1.00 85.56 118 ARG A O 1
ATOM 905 N N . PHE A 1 119 ? 13.350 -2.703 -11.015 1.00 91.06 119 PHE A N 1
ATOM 906 C CA . PHE A 1 119 ? 12.265 -2.533 -10.066 1.00 91.06 119 PHE A CA 1
ATOM 907 C C . PHE A 1 119 ? 11.380 -3.771 -10.089 1.00 91.06 119 PHE A C 1
ATOM 909 O O . PHE A 1 119 ? 11.390 -4.543 -11.050 1.00 91.06 119 PHE A O 1
ATOM 916 N N . CYS A 1 120 ? 10.596 -3.964 -9.038 1.00 92.56 120 CYS A N 1
ATOM 917 C CA . CYS A 1 120 ? 9.555 -4.977 -9.038 1.00 92.56 120 CYS A CA 1
ATOM 918 C C . CYS A 1 120 ? 8.330 -4.535 -8.249 1.00 92.56 120 CYS A C 1
ATOM 920 O O . CYS A 1 120 ? 8.433 -3.801 -7.267 1.00 92.56 120 CYS A O 1
ATOM 922 N N . ILE A 1 121 ? 7.172 -5.032 -8.663 1.00 95.19 121 ILE A N 1
ATOM 923 C CA . ILE A 1 121 ? 5.927 -4.959 -7.905 1.00 95.19 121 ILE A CA 1
ATOM 924 C C . ILE A 1 121 ? 5.685 -6.344 -7.325 1.00 95.19 121 ILE A C 1
ATOM 926 O O . ILE A 1 121 ? 5.704 -7.324 -8.065 1.00 95.19 121 ILE A O 1
ATOM 930 N N . ILE A 1 122 ? 5.484 -6.428 -6.013 1.00 94.25 122 ILE A N 1
ATOM 931 C CA . ILE A 1 122 ? 5.312 -7.693 -5.299 1.00 94.25 122 ILE A CA 1
ATOM 932 C C . ILE A 1 122 ? 3.982 -7.664 -4.571 1.00 94.25 122 ILE A C 1
ATOM 934 O O . ILE A 1 122 ? 3.812 -6.897 -3.629 1.00 94.25 122 ILE A O 1
ATOM 938 N N . LEU A 1 123 ? 3.056 -8.517 -4.982 1.00 94.62 123 LEU A N 1
ATOM 939 C CA . LEU A 1 123 ? 1.806 -8.767 -4.290 1.00 94.62 123 LEU A CA 1
ATOM 940 C C . LEU A 1 123 ? 1.977 -9.975 -3.367 1.00 94.62 123 LEU A C 1
ATOM 942 O O . LEU A 1 123 ? 2.402 -11.047 -3.786 1.00 94.62 123 LEU A O 1
ATOM 946 N N . THR A 1 124 ? 1.633 -9.796 -2.101 1.00 91.56 124 THR A N 1
ATOM 947 C CA . THR A 1 124 ? 1.578 -10.863 -1.099 1.00 91.56 124 THR A CA 1
ATOM 948 C C . THR A 1 124 ? 0.132 -11.098 -0.698 1.00 91.56 124 THR A C 1
ATOM 950 O O . THR A 1 124 ? -0.647 -10.147 -0.644 1.00 91.56 124 THR A O 1
ATOM 953 N N . HIS A 1 125 ? -0.233 -12.352 -0.443 1.00 89.50 125 HIS A N 1
ATOM 954 C CA . HIS A 1 125 ? -1.574 -12.733 -0.007 1.00 89.50 125 HIS A CA 1
ATOM 955 C C . HIS A 1 125 ? -1.489 -13.873 1.020 1.00 89.50 125 HIS A C 1
ATOM 957 O O . HIS A 1 125 ? -0.752 -14.833 0.780 1.00 89.50 125 HIS A O 1
ATOM 963 N N . PRO A 1 126 ? -2.262 -13.849 2.124 1.00 82.50 126 PRO A N 1
ATOM 964 C CA . PRO A 1 126 ? -2.228 -14.915 3.134 1.00 82.50 126 PRO A CA 1
ATOM 965 C C . PRO A 1 126 ? -2.567 -16.298 2.553 1.00 82.50 126 PRO A C 1
ATOM 967 O O . PRO A 1 126 ? -2.031 -17.314 2.987 1.00 82.50 126 PRO A O 1
ATOM 970 N N . GLN A 1 127 ? -3.433 -16.337 1.540 1.00 82.12 127 GLN A N 1
ATOM 971 C CA . GLN A 1 127 ? -3.839 -17.551 0.830 1.00 82.12 127 GLN A CA 1
ATOM 972 C C . GLN A 1 127 ? -3.268 -17.566 -0.589 1.00 82.12 127 GLN A C 1
ATOM 974 O O . GLN A 1 127 ? -3.680 -16.788 -1.446 1.00 82.12 127 GLN A O 1
ATOM 979 N N . SER A 1 128 ? -2.344 -18.473 -0.868 1.00 84.31 128 SER A N 1
ATOM 980 C CA . SER A 1 128 ? -1.707 -18.562 -2.183 1.00 84.31 128 SER A CA 1
ATOM 981 C C . SER A 1 128 ? -2.644 -18.973 -3.314 1.00 84.31 128 SER A C 1
ATOM 983 O O . SER A 1 128 ? -2.515 -18.460 -4.421 1.00 84.31 128 SER A O 1
ATOM 985 N N . ALA A 1 129 ? -3.608 -19.855 -3.040 1.00 85.25 129 ALA A N 1
ATOM 986 C CA . ALA A 1 129 ? -4.594 -20.289 -4.026 1.00 85.25 129 ALA A CA 1
ATOM 987 C C . ALA A 1 129 ? -5.425 -19.113 -4.562 1.00 85.25 129 ALA A C 1
ATOM 989 O O . ALA A 1 129 ? -5.701 -19.050 -5.756 1.00 85.25 129 ALA A O 1
ATOM 990 N N . GLU A 1 130 ? -5.760 -18.154 -3.696 1.00 84.94 130 GLU A N 1
ATOM 991 C CA . GLU A 1 130 ? -6.494 -16.951 -4.087 1.00 84.94 130 GLU A CA 1
ATOM 992 C C . GLU A 1 130 ? -5.652 -16.057 -5.003 1.00 84.94 130 GLU A C 1
ATOM 994 O O . GLU A 1 130 ? -6.137 -15.561 -6.014 1.00 84.94 130 GLU A O 1
ATOM 999 N N . LEU A 1 131 ? -4.356 -15.928 -4.715 1.00 87.88 131 LEU A N 1
ATOM 1000 C CA . LEU A 1 131 ? -3.439 -15.163 -5.554 1.00 87.88 131 LEU A CA 1
ATOM 1001 C C . LEU A 1 131 ? -3.267 -15.780 -6.948 1.00 87.88 131 LEU A C 1
ATOM 1003 O O . LEU A 1 131 ? -3.290 -15.061 -7.942 1.00 87.88 131 LEU A O 1
ATOM 1007 N N . VAL A 1 132 ? -3.143 -17.109 -7.025 1.00 86.12 132 VAL A N 1
ATOM 1008 C CA . VAL A 1 132 ? -3.085 -17.845 -8.299 1.00 86.12 132 VAL A CA 1
ATOM 1009 C C . VAL A 1 132 ? -4.386 -17.665 -9.080 1.00 86.12 132 VAL A C 1
ATOM 1011 O O . VAL A 1 132 ? -4.352 -17.387 -10.275 1.00 86.12 132 VAL A O 1
ATOM 1014 N N . ARG A 1 133 ? -5.535 -17.763 -8.401 1.00 85.62 133 ARG A N 1
ATOM 1015 C CA . ARG A 1 133 ? -6.859 -17.584 -9.009 1.00 85.62 133 ARG A CA 1
ATOM 1016 C C . ARG A 1 133 ? -7.046 -16.183 -9.596 1.00 85.62 133 ARG A C 1
ATOM 1018 O O . ARG A 1 133 ? -7.631 -16.046 -10.664 1.00 85.62 133 ARG A O 1
ATOM 1025 N N . GLN A 1 134 ? -6.549 -15.157 -8.911 1.00 87.56 134 GLN A N 1
ATOM 1026 C CA . GLN A 1 134 ? -6.681 -13.756 -9.322 1.00 87.56 134 GLN A CA 1
ATOM 1027 C C . GLN A 1 134 ? -5.564 -13.283 -10.257 1.00 87.56 134 GLN A C 1
ATOM 1029 O O . GLN A 1 134 ? -5.610 -12.154 -10.748 1.00 87.56 134 GLN A O 1
ATOM 1034 N N . TRP A 1 135 ? -4.562 -14.123 -10.526 1.00 86.81 135 TRP A N 1
ATOM 1035 C CA . TRP A 1 135 ? -3.373 -13.736 -11.277 1.00 86.81 135 TRP A CA 1
ATOM 1036 C C . TRP A 1 135 ? -3.653 -13.096 -12.648 1.00 86.81 135 TRP A C 1
ATOM 1038 O O . TRP A 1 135 ? -3.026 -12.076 -12.932 1.00 86.81 135 TRP A O 1
ATOM 1048 N N . PRO A 1 136 ? -4.592 -13.586 -13.485 1.00 85.88 136 PRO A N 1
ATOM 1049 C CA . PRO A 1 136 ? -4.885 -12.939 -14.766 1.00 85.88 136 PRO A CA 1
ATOM 1050 C C . PRO A 1 136 ? -5.296 -11.470 -14.608 1.00 85.88 136 PRO A C 1
ATOM 1052 O O . PRO A 1 136 ? -4.858 -10.606 -15.365 1.00 85.88 136 PRO A O 1
ATOM 1055 N N . LEU A 1 137 ? -6.096 -11.176 -13.581 1.00 86.94 137 LEU A N 1
ATOM 1056 C CA . LEU A 1 137 ? -6.564 -9.827 -13.297 1.00 86.94 137 LEU A CA 1
ATOM 1057 C C . LEU A 1 137 ? -5.469 -8.977 -12.643 1.00 86.94 137 LEU A C 1
ATOM 1059 O O . LEU A 1 137 ? -5.279 -7.827 -13.030 1.00 86.94 137 LEU A O 1
ATOM 1063 N N . VAL A 1 138 ? -4.705 -9.551 -11.707 1.00 89.56 138 VAL A N 1
ATOM 1064 C CA . VAL A 1 138 ? -3.507 -8.911 -11.135 1.00 89.56 138 VAL A CA 1
ATOM 1065 C C . VAL A 1 138 ? -2.564 -8.485 -12.254 1.00 89.56 138 VAL A C 1
ATOM 1067 O O . VAL A 1 138 ? -2.179 -7.321 -12.322 1.00 89.56 138 VAL A O 1
ATOM 1070 N N . SER A 1 139 ? -2.231 -9.411 -13.153 1.00 88.62 139 SER A N 1
ATOM 1071 C CA . SER A 1 139 ? -1.333 -9.169 -14.276 1.00 88.62 139 SER A CA 1
ATOM 1072 C C . SER A 1 139 ? -1.843 -8.037 -15.162 1.00 88.62 139 SER A C 1
ATOM 1074 O O . SER A 1 139 ? -1.081 -7.130 -15.492 1.00 88.62 139 SER A O 1
ATOM 1076 N N . LEU A 1 140 ? -3.145 -8.022 -15.462 1.00 86.69 140 LEU A N 1
ATOM 1077 C CA . LEU A 1 140 ? -3.761 -6.948 -16.231 1.00 86.69 140 LEU A CA 1
ATOM 1078 C C . LEU A 1 140 ? -3.597 -5.574 -15.565 1.00 86.69 140 LEU A C 1
ATOM 1080 O O . LEU A 1 140 ? -3.117 -4.638 -16.203 1.00 86.69 140 LEU A O 1
ATOM 1084 N N . PHE A 1 141 ? -3.978 -5.445 -14.293 1.00 90.38 141 PHE A N 1
ATOM 1085 C CA . PHE A 1 141 ? -3.860 -4.180 -13.566 1.00 90.38 141 PHE A CA 1
ATOM 1086 C C . PHE A 1 141 ? -2.409 -3.696 -13.491 1.00 90.38 141 PHE A C 1
ATOM 1088 O O . PHE A 1 141 ? -2.145 -2.509 -13.683 1.00 90.38 141 PHE A O 1
ATOM 1095 N N . LEU A 1 142 ? -1.464 -4.602 -13.231 1.00 91.00 142 LEU A N 1
ATOM 1096 C CA . LEU A 1 142 ? -0.050 -4.246 -13.173 1.00 91.00 142 LEU A CA 1
ATOM 1097 C C . LEU A 1 142 ? 0.477 -3.809 -14.542 1.00 91.00 142 LEU A C 1
ATOM 1099 O O . LEU A 1 142 ? 1.208 -2.829 -14.608 1.00 91.00 142 LEU A O 1
ATOM 1103 N N . ASN A 1 143 ? 0.056 -4.446 -15.634 1.00 90.12 143 ASN A N 1
ATOM 1104 C CA . ASN A 1 143 ? 0.438 -4.020 -16.980 1.00 90.12 143 ASN A CA 1
ATOM 1105 C C . ASN A 1 143 ? -0.080 -2.615 -17.318 1.00 90.12 143 ASN A C 1
ATOM 1107 O O . ASN A 1 143 ? 0.678 -1.813 -17.859 1.00 90.12 143 ASN A O 1
ATOM 1111 N N . ILE A 1 144 ? -1.324 -2.285 -16.943 1.00 89.69 144 ILE A N 1
ATOM 1112 C CA . ILE A 1 144 ? -1.874 -0.924 -17.092 1.00 89.69 144 ILE A CA 1
ATOM 1113 C C . ILE A 1 144 ? -0.994 0.086 -16.343 1.00 89.69 144 ILE A C 1
ATOM 1115 O O . ILE A 1 144 ? -0.559 1.085 -16.916 1.00 89.69 144 ILE A O 1
ATOM 1119 N N . LEU A 1 145 ? -0.675 -0.208 -15.081 1.00 92.50 145 LEU A N 1
ATOM 1120 C CA . LEU A 1 145 ? 0.156 0.653 -14.241 1.00 92.50 145 LEU A CA 1
ATOM 1121 C C . LEU A 1 145 ? 1.569 0.844 -14.821 1.00 92.50 145 LEU A C 1
ATOM 1123 O O . LEU A 1 145 ? 2.089 1.959 -14.859 1.00 92.50 145 LEU A O 1
ATOM 1127 N N . LEU A 1 146 ? 2.192 -0.237 -15.296 1.00 92.31 146 LEU A N 1
ATOM 1128 C CA . LEU A 1 146 ? 3.538 -0.213 -15.870 1.00 92.31 146 LEU A CA 1
ATOM 1129 C C . LEU A 1 146 ? 3.593 0.533 -17.208 1.00 92.31 146 LEU A C 1
ATOM 1131 O O . LEU A 1 146 ? 4.576 1.227 -17.475 1.00 92.31 146 LEU A O 1
ATOM 1135 N N . GLU A 1 147 ? 2.551 0.435 -18.034 1.00 90.94 147 GLU A N 1
ATOM 1136 C CA . GLU A 1 147 ? 2.428 1.200 -19.278 1.00 90.94 147 GLU A CA 1
ATOM 1137 C C . GLU A 1 147 ? 2.376 2.710 -18.997 1.00 90.94 147 GLU A C 1
ATOM 1139 O O . GLU A 1 147 ? 3.103 3.493 -19.624 1.00 90.94 147 GLU A O 1
ATOM 1144 N N . GLU A 1 148 ? 1.579 3.123 -18.008 1.00 90.81 148 GLU A N 1
ATOM 1145 C CA . GLU A 1 148 ? 1.503 4.517 -17.563 1.00 90.81 148 GLU A CA 1
ATOM 1146 C C . GLU A 1 148 ? 2.851 5.018 -17.038 1.00 90.81 148 GLU A C 1
ATOM 1148 O O . GLU A 1 148 ? 3.309 6.101 -17.417 1.00 90.81 148 GLU A O 1
ATOM 1153 N N . TRP A 1 149 ? 3.516 4.225 -16.194 1.00 93.25 149 TRP A N 1
ATOM 1154 C CA . TRP A 1 149 ? 4.815 4.580 -15.622 1.00 93.25 149 TRP A CA 1
ATOM 1155 C C . TRP A 1 149 ? 5.896 4.683 -16.695 1.00 93.25 149 TRP A C 1
ATOM 1157 O O . TRP A 1 149 ? 6.607 5.685 -16.746 1.00 93.25 149 TRP A O 1
ATOM 1167 N N . SER A 1 150 ? 5.977 3.707 -17.605 1.00 90.81 150 SER A N 1
ATOM 1168 C CA . SER A 1 150 ? 6.914 3.737 -18.734 1.00 90.81 150 SER A CA 1
ATOM 1169 C C . SER A 1 150 ? 6.695 4.975 -19.606 1.00 90.81 150 SER A C 1
ATOM 1171 O O . SER A 1 150 ? 7.651 5.652 -19.989 1.00 90.81 150 SER A O 1
ATOM 1173 N N . THR A 1 151 ? 5.434 5.323 -19.874 1.00 91.19 151 THR A N 1
ATOM 1174 C CA . THR A 1 151 ? 5.076 6.511 -20.658 1.00 91.19 151 THR A CA 1
ATOM 1175 C C . THR A 1 151 ? 5.490 7.802 -19.953 1.00 91.19 151 THR A C 1
ATOM 1177 O O . THR A 1 151 ? 6.079 8.684 -20.586 1.00 91.19 151 THR A O 1
ATOM 1180 N N . ALA A 1 152 ? 5.221 7.923 -18.650 1.00 91.19 152 ALA A N 1
ATOM 1181 C CA . ALA A 1 152 ? 5.621 9.080 -17.852 1.00 91.19 152 ALA A CA 1
ATOM 1182 C C . ALA A 1 152 ? 7.149 9.246 -17.829 1.00 91.19 152 ALA A C 1
ATOM 1184 O O . ALA A 1 152 ? 7.660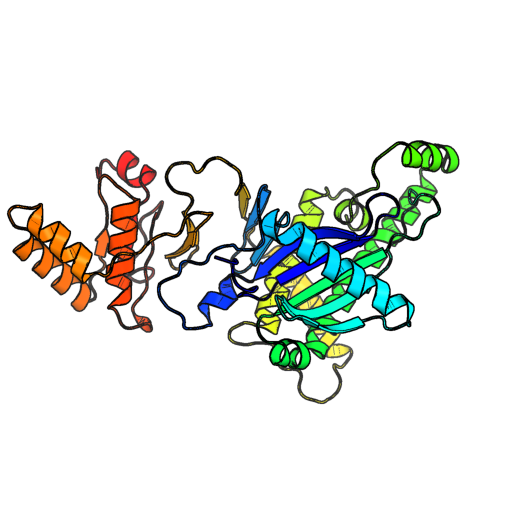 10.335 -18.102 1.00 91.19 152 ALA A O 1
ATOM 1185 N N . THR A 1 153 ? 7.881 8.154 -17.598 1.00 89.50 153 THR A N 1
ATOM 1186 C CA . THR A 1 153 ? 9.346 8.156 -17.575 1.00 89.50 153 THR A CA 1
ATOM 1187 C C . THR A 1 153 ? 9.942 8.518 -18.936 1.00 89.50 153 THR A C 1
ATOM 1189 O O . THR A 1 153 ? 10.827 9.366 -18.991 1.00 89.50 153 THR A O 1
ATOM 1192 N N . LYS A 1 154 ? 9.437 7.968 -20.049 1.00 88.69 154 LYS A N 1
ATOM 1193 C CA . LYS A 1 154 ? 9.914 8.321 -21.402 1.00 88.69 154 LYS A CA 1
ATOM 1194 C C . LYS A 1 154 ? 9.702 9.798 -21.728 1.00 88.69 154 LYS A C 1
ATOM 1196 O O . LYS A 1 154 ? 10.598 10.443 -22.269 1.00 88.69 154 LYS A O 1
ATOM 1201 N N . LYS A 1 155 ? 8.535 10.353 -21.378 1.00 89.00 155 LYS A N 1
ATOM 1202 C CA . LYS A 1 155 ? 8.248 11.787 -21.562 1.00 89.00 155 LYS A CA 1
ATOM 1203 C C . LYS A 1 155 ? 9.222 12.655 -20.768 1.00 89.00 155 LYS A C 1
ATOM 1205 O O . LYS A 1 155 ? 9.785 13.597 -21.319 1.00 89.00 155 LYS A O 1
ATOM 1210 N N . ARG A 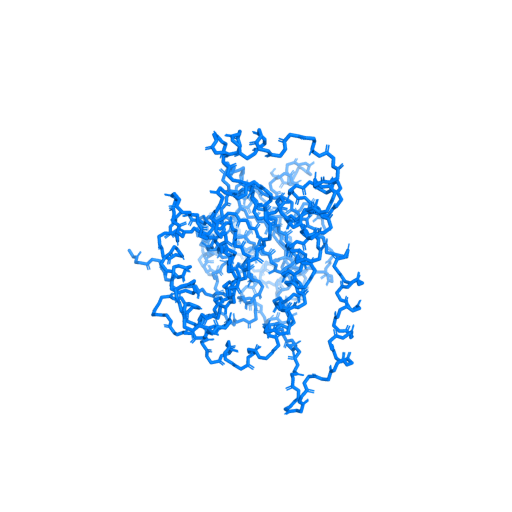1 156 ? 9.459 12.313 -19.499 1.00 86.75 156 ARG A N 1
ATOM 1211 C CA . ARG A 1 156 ? 10.454 12.982 -18.651 1.00 86.75 156 ARG A CA 1
ATOM 1212 C C . ARG A 1 156 ? 11.850 12.894 -19.253 1.00 86.75 156 ARG A C 1
ATOM 1214 O O . ARG A 1 156 ? 12.523 13.910 -19.368 1.00 86.75 156 ARG A O 1
ATOM 1221 N N . LEU A 1 157 ? 12.262 11.702 -19.667 1.00 84.25 157 LEU A N 1
ATOM 1222 C CA . LEU A 1 157 ? 13.580 11.470 -20.236 1.00 84.25 157 LEU A CA 1
ATOM 1223 C C . LEU A 1 157 ? 13.805 12.321 -21.491 1.00 84.25 157 LEU A C 1
ATOM 1225 O O . LEU A 1 157 ? 14.846 12.959 -21.617 1.00 84.25 157 LEU A O 1
ATOM 1229 N N . ALA A 1 158 ? 12.818 12.379 -22.388 1.00 85.06 158 ALA A N 1
ATOM 1230 C CA . ALA A 1 158 ? 12.876 13.216 -23.584 1.00 85.06 158 ALA A CA 1
ATOM 1231 C C . ALA A 1 158 ? 13.036 14.709 -23.242 1.00 85.06 158 ALA A C 1
ATOM 1233 O O . ALA A 1 158 ? 13.858 15.393 -23.852 1.00 85.06 158 ALA A O 1
ATOM 1234 N N . LEU A 1 159 ? 12.300 15.202 -22.238 1.00 83.12 159 LEU A N 1
ATOM 1235 C CA . LEU A 1 159 ? 12.439 16.576 -21.748 1.00 83.12 159 LEU A CA 1
ATOM 1236 C C . LEU A 1 159 ? 13.834 16.826 -21.165 1.00 83.12 159 LEU A C 1
ATOM 1238 O O . LEU A 1 159 ? 14.476 17.812 -21.517 1.00 83.12 159 LEU A O 1
ATOM 1242 N N . GLU A 1 160 ? 14.339 15.916 -20.335 1.00 81.44 160 GLU A N 1
ATOM 1243 C CA . GLU A 1 160 ? 15.670 16.024 -19.733 1.00 81.44 160 GLU A CA 1
ATOM 1244 C C . GLU A 1 160 ? 16.768 16.055 -20.809 1.00 81.44 160 GLU A C 1
ATOM 1246 O O . GLU A 1 160 ? 17.587 16.974 -20.813 1.00 81.44 160 GLU A O 1
ATOM 1251 N N . TYR A 1 161 ? 16.745 15.143 -21.786 1.00 77.44 161 TYR A N 1
ATOM 1252 C CA . TYR A 1 161 ? 17.697 15.168 -22.906 1.00 77.44 161 TYR A CA 1
ATOM 1253 C C . TYR A 1 161 ? 17.632 16.457 -23.731 1.00 77.44 161 TYR A C 1
ATOM 1255 O O . TYR A 1 161 ? 18.652 16.877 -24.270 1.00 77.44 161 TYR A O 1
ATOM 1263 N N . SER A 1 162 ? 16.460 17.088 -23.837 1.00 78.19 162 SER A N 1
ATOM 1264 C CA . SER A 1 162 ? 16.314 18.345 -24.579 1.00 78.19 162 SER A CA 1
ATOM 1265 C C . SER A 1 162 ? 16.832 19.576 -23.825 1.00 78.19 162 SER A C 1
ATOM 1267 O O . SER A 1 162 ? 17.157 20.579 -24.455 1.00 78.19 162 SER A O 1
ATOM 1269 N N . ILE A 1 163 ? 16.913 19.510 -22.491 1.00 72.88 163 ILE A N 1
ATOM 1270 C CA . ILE A 1 163 ? 17.230 20.659 -21.629 1.00 72.88 163 ILE A CA 1
ATOM 1271 C C . ILE A 1 163 ? 18.665 20.608 -21.103 1.00 72.88 163 ILE A C 1
ATOM 1273 O O . ILE A 1 163 ? 19.234 21.665 -20.852 1.00 72.88 163 ILE A O 1
ATOM 1277 N N . PHE A 1 164 ? 19.261 19.427 -20.911 1.00 67.00 164 PHE A N 1
ATOM 1278 C CA . PHE A 1 164 ? 20.596 19.303 -20.321 1.00 67.00 164 PHE A CA 1
ATOM 1279 C C . PHE A 1 164 ? 21.709 19.447 -21.379 1.00 67.00 164 PHE A C 1
ATOM 1281 O O . PHE A 1 164 ? 21.987 18.477 -22.084 1.00 67.00 164 PHE A O 1
ATOM 1288 N N . PRO A 1 165 ? 22.413 20.599 -21.472 1.00 63.44 165 PRO A N 1
ATOM 1289 C CA . PRO A 1 165 ? 23.571 20.734 -22.358 1.00 63.44 165 PRO A CA 1
ATOM 1290 C C . PRO A 1 165 ? 24.762 19.869 -21.909 1.00 63.44 165 PRO A C 1
ATOM 1292 O O . PRO A 1 165 ? 25.547 19.439 -22.747 1.00 63.44 165 PRO A O 1
ATOM 1295 N N . ASP A 1 166 ? 24.865 19.561 -20.609 1.00 70.38 166 ASP A N 1
ATOM 1296 C CA . ASP A 1 166 ? 26.003 18.856 -20.000 1.00 70.38 166 ASP A CA 1
ATOM 1297 C C . ASP A 1 166 ? 25.601 17.497 -19.396 1.00 70.38 166 ASP A C 1
ATOM 1299 O O . ASP A 1 166 ? 25.756 17.243 -18.198 1.00 70.38 166 ASP A O 1
ATOM 1303 N N . LEU A 1 167 ? 25.086 16.588 -20.225 1.00 69.62 167 LEU A N 1
ATOM 1304 C CA . LEU A 1 167 ? 24.685 15.238 -19.796 1.00 69.62 167 LEU A CA 1
ATOM 1305 C C . LEU A 1 167 ? 25.799 14.475 -19.070 1.00 69.62 167 LEU A C 1
ATOM 1307 O O . LEU A 1 167 ? 25.539 13.829 -18.056 1.00 69.62 167 LEU A O 1
ATOM 1311 N N . GLU A 1 168 ? 27.038 14.570 -19.555 1.00 68.06 168 GLU A N 1
ATOM 1312 C CA . GLU A 1 168 ? 28.195 13.926 -18.920 1.00 68.06 168 GLU A CA 1
ATOM 1313 C C . GLU A 1 168 ? 28.462 14.495 -17.524 1.00 68.06 168 GLU A C 1
ATOM 1315 O O . GLU A 1 168 ? 28.625 13.735 -16.569 1.00 68.06 168 GLU A O 1
ATOM 1320 N N . ARG A 1 169 ? 28.381 15.821 -17.354 1.00 72.25 169 ARG A N 1
ATOM 1321 C CA . ARG A 1 169 ? 28.500 16.446 -16.032 1.00 72.25 169 ARG A CA 1
ATOM 1322 C C . ARG A 1 169 ? 27.375 15.996 -15.108 1.00 72.25 169 ARG A C 1
ATOM 1324 O O . ARG A 1 169 ? 27.639 15.676 -13.955 1.00 72.25 169 ARG A O 1
ATOM 1331 N N . CYS A 1 170 ? 26.134 15.940 -15.590 1.00 69.38 170 CYS A N 1
ATOM 1332 C CA . CYS A 1 170 ? 25.004 15.466 -14.791 1.00 69.38 170 CYS A CA 1
ATOM 1333 C C . CYS A 1 170 ? 25.164 13.999 -14.380 1.00 69.38 170 CYS A C 1
ATOM 1335 O O . CYS A 1 170 ? 24.890 13.666 -13.229 1.00 69.38 170 CYS A O 1
ATOM 1337 N N . ARG A 1 171 ? 25.663 13.133 -15.270 1.00 68.06 171 ARG A N 1
ATOM 1338 C CA . ARG A 1 171 ? 26.000 11.737 -14.949 1.00 68.06 171 ARG A CA 1
ATOM 1339 C C . ARG A 1 171 ? 27.109 11.651 -13.907 1.00 68.06 171 ARG A C 1
ATOM 1341 O O . ARG A 1 171 ? 27.020 10.858 -12.971 1.00 68.06 171 ARG A O 1
ATOM 1348 N N . GLU A 1 172 ? 28.137 12.481 -14.030 1.00 68.31 172 GLU A N 1
ATOM 1349 C CA . GLU A 1 172 ? 29.258 12.507 -13.096 1.00 68.31 172 GLU A CA 1
ATOM 1350 C C . GLU A 1 172 ? 28.872 13.088 -11.726 1.00 68.31 172 GLU A C 1
ATOM 1352 O O . GLU A 1 172 ? 29.296 12.580 -10.686 1.00 68.31 172 GLU A O 1
ATOM 1357 N N . GLU A 1 173 ? 27.989 14.087 -11.690 1.00 72.00 173 GLU A N 1
ATOM 1358 C CA . GLU A 1 173 ? 27.369 14.584 -10.459 1.00 72.00 173 GLU A CA 1
ATOM 1359 C C . GLU A 1 173 ? 26.410 13.552 -9.847 1.00 72.00 173 GLU A C 1
ATOM 1361 O O . GLU A 1 173 ? 26.392 13.385 -8.626 1.00 72.00 173 GLU A O 1
ATOM 1366 N N . ALA A 1 174 ? 25.662 12.804 -10.662 1.00 68.94 174 ALA A N 1
ATOM 1367 C CA . ALA A 1 174 ? 24.777 11.737 -10.198 1.00 68.94 174 ALA A CA 1
ATOM 1368 C C . ALA A 1 174 ? 25.533 10.561 -9.572 1.00 68.94 174 ALA A C 1
ATOM 1370 O O . ALA A 1 174 ? 25.036 9.936 -8.635 1.00 68.94 174 ALA A O 1
ATOM 1371 N N . ARG A 1 175 ? 26.775 10.293 -9.997 1.00 67.75 175 ARG A N 1
ATOM 1372 C CA . ARG A 1 175 ? 27.653 9.341 -9.293 1.00 67.75 175 ARG A CA 1
ATOM 1373 C C . ARG A 1 175 ? 27.932 9.762 -7.846 1.00 67.75 175 ARG A C 1
ATOM 1375 O O . ARG A 1 175 ? 28.188 8.900 -7.014 1.00 67.75 175 ARG A O 1
ATOM 1382 N N . LYS A 1 176 ? 27.850 11.062 -7.534 1.00 72.44 176 LYS A N 1
ATOM 1383 C CA . LYS A 1 176 ? 28.096 11.627 -6.195 1.00 72.44 176 LYS A CA 1
ATOM 1384 C C . LYS A 1 176 ? 26.825 11.811 -5.357 1.00 72.44 176 LYS A C 1
ATOM 1386 O O . LYS A 1 176 ? 26.931 12.167 -4.188 1.00 72.44 176 LYS A O 1
ATOM 1391 N N . ARG A 1 177 ? 25.636 11.609 -5.932 1.00 70.06 177 ARG A N 1
ATOM 1392 C CA . ARG A 1 177 ? 24.338 11.776 -5.254 1.00 70.06 177 ARG A CA 1
ATOM 1393 C C . ARG A 1 177 ? 23.608 10.439 -5.144 1.00 70.06 177 ARG A C 1
ATOM 1395 O O . ARG A 1 177 ? 23.935 9.486 -5.853 1.00 70.06 177 ARG A O 1
ATOM 1402 N N . SER A 1 178 ? 22.629 10.357 -4.244 1.00 71.44 178 SER A N 1
ATOM 1403 C CA . SER A 1 178 ? 21.700 9.226 -4.215 1.00 71.44 178 SER A CA 1
ATOM 1404 C C . SER A 1 178 ? 20.921 9.160 -5.529 1.00 71.44 178 SER A C 1
ATOM 1406 O O . SER A 1 178 ? 20.627 10.191 -6.140 1.00 71.44 178 SER A O 1
ATOM 1408 N N . MET A 1 179 ? 20.594 7.946 -5.972 1.00 77.19 179 MET A N 1
ATOM 1409 C CA . MET A 1 179 ? 19.748 7.776 -7.150 1.00 77.19 179 MET A CA 1
ATOM 1410 C C . MET A 1 179 ? 18.359 8.368 -6.902 1.00 77.19 179 MET A C 1
ATOM 1412 O O . MET A 1 179 ? 17.876 8.412 -5.768 1.00 77.19 179 MET A O 1
ATOM 1416 N N . ARG A 1 180 ? 17.713 8.825 -7.977 1.00 84.19 180 ARG A N 1
ATOM 1417 C CA . ARG A 1 180 ? 16.341 9.341 -7.921 1.00 84.19 180 ARG A CA 1
ATOM 1418 C C . ARG A 1 180 ? 15.398 8.257 -7.421 1.00 84.19 180 ARG A C 1
ATOM 1420 O O . ARG A 1 180 ? 15.533 7.111 -7.838 1.00 84.19 180 ARG A O 1
ATOM 1427 N N . SER A 1 181 ? 14.439 8.591 -6.567 1.00 87.88 181 SER A N 1
ATOM 1428 C CA . SER A 1 181 ? 13.459 7.607 -6.101 1.00 87.88 181 SER A CA 1
ATOM 1429 C C . SER A 1 181 ? 12.590 7.094 -7.262 1.00 87.88 181 SER A C 1
ATOM 1431 O O . SER A 1 181 ? 12.473 7.748 -8.302 1.00 87.88 181 SER A O 1
ATOM 1433 N N . LEU A 1 182 ? 11.939 5.939 -7.086 1.00 90.81 182 LEU A N 1
ATOM 1434 C CA . LEU A 1 182 ? 10.934 5.456 -8.042 1.00 90.81 182 LEU A CA 1
ATOM 1435 C C . LEU A 1 182 ? 9.837 6.509 -8.281 1.00 90.81 182 LEU A C 1
ATOM 1437 O O . LEU A 1 182 ? 9.479 6.761 -9.427 1.00 90.81 182 LEU A O 1
ATOM 1441 N N . MET A 1 183 ? 9.364 7.168 -7.216 1.00 93.75 183 MET A N 1
ATOM 1442 C CA . MET A 1 183 ? 8.331 8.211 -7.291 1.00 93.75 183 MET A CA 1
ATOM 1443 C C . MET A 1 183 ? 8.787 9.398 -8.143 1.00 93.75 183 MET A C 1
ATOM 1445 O O . MET A 1 183 ? 8.019 9.913 -8.951 1.00 93.75 183 MET A O 1
ATOM 1449 N N . CYS A 1 184 ? 10.065 9.773 -8.045 1.00 90.38 184 CYS A N 1
ATOM 1450 C CA . CYS A 1 184 ? 10.664 10.784 -8.909 1.00 90.38 184 CYS A CA 1
ATOM 1451 C C . CYS A 1 184 ? 10.608 10.371 -10.391 1.00 90.38 184 CYS A C 1
ATOM 1453 O O . CYS A 1 184 ? 10.201 11.168 -11.234 1.00 90.38 184 CYS A O 1
ATOM 1455 N N . LEU A 1 185 ? 10.953 9.120 -10.719 1.00 89.44 185 LEU A N 1
ATOM 1456 C CA . LEU A 1 185 ? 10.981 8.632 -12.107 1.00 89.44 185 LEU A CA 1
ATOM 1457 C C . LEU A 1 185 ? 9.598 8.553 -12.762 1.00 89.44 185 LEU A C 1
ATOM 1459 O O . LEU A 1 185 ? 9.482 8.765 -13.972 1.00 89.44 185 LEU A O 1
ATOM 1463 N N . ILE A 1 186 ? 8.565 8.241 -11.979 1.00 92.75 186 ILE A N 1
ATOM 1464 C CA . ILE A 1 186 ? 7.188 8.087 -12.475 1.00 92.75 186 ILE A CA 1
ATOM 1465 C C . ILE A 1 186 ? 6.355 9.365 -12.348 1.00 92.75 186 ILE A C 1
ATOM 1467 O O . ILE A 1 186 ? 5.189 9.367 -12.753 1.00 92.75 186 ILE A O 1
ATOM 1471 N N . SER A 1 187 ? 6.912 10.429 -11.762 1.00 93.00 187 SER A N 1
ATOM 1472 C CA . SER A 1 187 ? 6.196 11.691 -11.582 1.00 93.00 187 SER A CA 1
ATOM 1473 C C . SER A 1 187 ? 5.957 12.393 -12.923 1.00 93.00 187 SER A C 1
ATOM 1475 O O . SER A 1 187 ? 6.841 12.466 -13.788 1.00 93.00 187 SER A O 1
ATOM 1477 N N . GLN A 1 188 ? 4.739 12.892 -13.115 1.00 90.06 188 GLN A N 1
ATOM 1478 C CA . GLN A 1 188 ? 4.261 13.479 -14.362 1.00 90.06 188 GLN A CA 1
ATOM 1479 C C . GLN A 1 188 ? 4.465 14.997 -14.376 1.00 90.06 188 GLN A C 1
ATOM 1481 O O . GLN A 1 188 ? 4.021 15.700 -13.478 1.00 90.06 188 GLN A O 1
ATOM 1486 N N . ASN A 1 189 ? 5.059 15.543 -15.439 1.00 84.50 189 ASN A N 1
ATOM 1487 C CA . ASN A 1 189 ? 5.265 16.990 -15.585 1.00 84.50 189 ASN A CA 1
ATOM 1488 C C . ASN A 1 189 ? 6.021 17.589 -14.376 1.00 84.50 189 ASN A C 1
ATOM 1490 O O . ASN A 1 189 ? 7.162 17.213 -14.118 1.00 84.50 189 ASN A O 1
ATOM 1494 N N . THR A 1 190 ? 5.387 18.511 -13.647 1.00 84.44 190 THR A N 1
ATOM 1495 C CA . THR A 1 190 ? 5.896 19.159 -12.429 1.00 84.44 190 THR A CA 1
ATOM 1496 C C . THR A 1 190 ? 5.345 18.534 -11.142 1.00 84.44 190 THR A C 1
ATOM 1498 O O . THR A 1 190 ? 5.426 19.162 -10.091 1.00 84.44 190 THR A O 1
ATOM 1501 N N . GLU A 1 191 ? 4.755 17.336 -11.221 1.00 92.19 191 GLU A N 1
ATOM 1502 C CA . GLU A 1 191 ? 4.265 16.573 -10.068 1.00 92.19 191 GLU A CA 1
ATOM 1503 C C . GLU A 1 191 ? 5.414 16.324 -9.080 1.00 92.19 191 GLU A C 1
ATOM 1505 O O . GLU A 1 191 ? 6.511 15.893 -9.452 1.00 92.19 191 GLU A O 1
ATOM 1510 N N . SER A 1 192 ? 5.159 16.611 -7.809 1.00 93.19 192 SER A N 1
ATOM 1511 C CA . SER A 1 192 ? 6.078 16.304 -6.715 1.00 93.19 192 SER A CA 1
ATOM 1512 C C . SER A 1 192 ? 6.135 14.795 -6.435 1.00 93.19 192 SER A C 1
ATOM 1514 O O . SER A 1 192 ? 5.219 14.044 -6.768 1.00 93.19 192 SER A O 1
ATOM 1516 N N . GLU A 1 193 ? 7.189 14.320 -5.761 1.00 92.62 193 GLU A N 1
ATOM 1517 C CA . GLU A 1 193 ? 7.269 12.903 -5.361 1.00 92.62 193 GLU A CA 1
ATOM 1518 C C . GLU A 1 193 ? 6.116 12.488 -4.436 1.00 92.62 193 GLU A C 1
ATOM 1520 O O . GLU A 1 193 ? 5.654 11.348 -4.488 1.00 92.62 193 GLU A O 1
ATOM 1525 N N . GLU A 1 194 ? 5.630 13.415 -3.606 1.00 93.06 194 GLU A N 1
ATOM 1526 C CA . GLU A 1 194 ? 4.494 13.177 -2.720 1.00 93.06 194 GLU A CA 1
ATOM 1527 C C . GLU A 1 194 ? 3.194 12.980 -3.511 1.00 93.06 194 GLU A C 1
ATOM 1529 O O . GLU A 1 194 ? 2.435 12.053 -3.229 1.00 93.06 194 GLU A O 1
ATOM 1534 N N . GLU A 1 195 ? 2.942 13.815 -4.521 1.00 94.75 195 GLU A N 1
ATOM 1535 C CA . GLU A 1 195 ? 1.776 13.687 -5.403 1.00 94.75 195 GLU A CA 1
ATOM 1536 C C . GLU A 1 195 ? 1.838 12.402 -6.234 1.00 94.75 195 GLU A C 1
ATOM 1538 O O . GLU A 1 195 ? 0.849 11.668 -6.294 1.00 94.75 195 GLU A O 1
ATOM 1543 N N . ALA A 1 196 ? 3.018 12.052 -6.758 1.00 94.88 196 ALA A N 1
ATOM 1544 C CA . ALA A 1 196 ? 3.223 10.776 -7.436 1.00 94.88 196 ALA A CA 1
ATOM 1545 C C . ALA A 1 196 ? 2.918 9.598 -6.499 1.00 94.88 196 ALA A C 1
ATOM 1547 O O . ALA A 1 196 ? 2.246 8.642 -6.893 1.00 94.88 196 ALA A O 1
ATOM 1548 N N . PHE A 1 197 ? 3.334 9.682 -5.231 1.00 95.75 197 PHE A N 1
ATOM 1549 C CA . PHE A 1 197 ? 3.022 8.647 -4.253 1.00 95.75 197 PHE A CA 1
ATOM 1550 C C . PHE A 1 197 ? 1.524 8.592 -3.903 1.00 95.75 197 PHE A C 1
ATOM 1552 O O . PHE A 1 197 ? 0.973 7.496 -3.791 1.00 95.75 197 PHE A O 1
ATOM 1559 N N . LYS A 1 198 ? 0.826 9.734 -3.823 1.00 95.50 198 LYS A N 1
ATOM 1560 C CA . LYS A 1 198 ? -0.643 9.791 -3.670 1.00 95.50 198 LYS A CA 1
ATOM 1561 C C . LYS A 1 198 ? -1.374 9.161 -4.855 1.00 95.50 198 LYS A C 1
ATOM 1563 O O . LYS A 1 198 ? -2.361 8.449 -4.657 1.00 95.50 198 LYS A O 1
ATOM 1568 N N . ARG A 1 199 ? -0.887 9.367 -6.080 1.00 94.50 199 ARG A N 1
ATOM 1569 C CA . ARG A 1 199 ? -1.441 8.737 -7.286 1.00 94.50 199 ARG A CA 1
ATOM 1570 C C . ARG A 1 199 ? -1.265 7.219 -7.258 1.00 94.50 199 ARG A C 1
ATOM 1572 O O . ARG A 1 199 ? -2.224 6.491 -7.503 1.00 94.50 199 ARG A O 1
ATOM 1579 N N . VAL A 1 200 ? -0.084 6.735 -6.870 1.00 95.75 200 VAL A N 1
ATOM 1580 C CA . VAL A 1 200 ? 0.171 5.296 -6.670 1.00 95.75 200 VAL A CA 1
ATOM 1581 C C . VAL A 1 200 ? -0.713 4.715 -5.558 1.00 95.75 200 VAL A C 1
ATOM 1583 O O . VAL A 1 200 ? -1.301 3.650 -5.733 1.00 95.75 200 VAL A O 1
ATOM 1586 N N . HIS A 1 201 ? -0.867 5.420 -4.436 1.00 95.75 201 HIS A N 1
ATOM 1587 C CA . HIS A 1 201 ? -1.779 5.028 -3.358 1.00 95.75 201 HIS A CA 1
ATOM 1588 C C . HIS A 1 201 ? -3.230 4.913 -3.850 1.00 95.75 201 HIS A C 1
ATOM 1590 O O . HIS A 1 201 ? -3.895 3.912 -3.588 1.00 95.75 201 HIS A O 1
ATOM 1596 N N . SER A 1 202 ? -3.700 5.900 -4.618 1.00 96.00 202 SER A N 1
ATOM 1597 C CA . SER A 1 202 ? -5.052 5.908 -5.194 1.00 96.00 202 SER A CA 1
ATOM 1598 C C . SER A 1 202 ? -5.282 4.716 -6.118 1.00 96.00 202 SER A C 1
ATOM 1600 O O . SER A 1 202 ? -6.352 4.108 -6.084 1.00 96.00 202 SER A O 1
ATOM 1602 N N . PHE A 1 203 ? -4.269 4.345 -6.910 1.00 96.00 203 PHE A N 1
ATOM 1603 C CA . PHE A 1 203 ? -4.322 3.143 -7.739 1.00 96.00 203 PHE A CA 1
ATOM 1604 C C . PHE A 1 203 ? -4.548 1.900 -6.881 1.00 96.00 203 PHE A C 1
ATOM 1606 O O . PHE A 1 203 ? -5.466 1.122 -7.148 1.00 96.00 203 PHE A O 1
ATOM 1613 N N . PHE A 1 204 ? -3.774 1.741 -5.805 1.00 95.88 204 PHE A N 1
ATOM 1614 C CA . PHE A 1 204 ? -3.914 0.579 -4.934 1.00 95.88 204 PHE A CA 1
ATOM 1615 C C . PHE A 1 204 ? -5.249 0.537 -4.177 1.00 95.88 204 PHE A C 1
ATOM 1617 O O . PHE A 1 204 ? -5.826 -0.541 -4.033 1.00 95.88 204 PHE A O 1
ATOM 1624 N N . GLU A 1 205 ? -5.802 1.690 -3.793 1.00 93.62 205 GLU A N 1
ATOM 1625 C CA . GLU A 1 205 ? -7.142 1.811 -3.192 1.00 93.62 205 GLU A CA 1
ATOM 1626 C C . GLU A 1 205 ? -8.267 1.274 -4.097 1.00 93.62 205 GLU A C 1
ATOM 1628 O O . GLU A 1 205 ? -9.305 0.818 -3.605 1.00 93.62 205 GLU A O 1
ATOM 1633 N N . ARG A 1 206 ? -8.072 1.281 -5.422 1.00 92.69 206 ARG A N 1
ATOM 1634 C CA . ARG A 1 206 ? -9.008 0.689 -6.397 1.00 92.69 206 ARG A CA 1
ATOM 1635 C C . ARG A 1 206 ? -8.642 -0.738 -6.785 1.00 92.69 206 ARG A C 1
ATOM 1637 O O . ARG A 1 206 ? -9.531 -1.577 -6.917 1.00 92.69 206 ARG A O 1
ATOM 1644 N N . PHE A 1 207 ? -7.351 -1.022 -6.899 1.00 94.00 207 PHE A N 1
ATOM 1645 C CA . PHE A 1 207 ? -6.805 -2.335 -7.227 1.00 94.00 207 PHE A CA 1
ATOM 1646 C C . PHE A 1 207 ? -7.214 -3.412 -6.218 1.00 94.00 207 PHE A C 1
ATOM 1648 O O . PHE A 1 207 ? -7.779 -4.433 -6.601 1.00 94.00 207 PHE A O 1
ATOM 1655 N N . PHE A 1 208 ? -6.961 -3.203 -4.922 1.00 93.38 208 PHE A N 1
ATOM 1656 C CA . PHE A 1 208 ? -7.176 -4.269 -3.942 1.00 93.38 208 PHE A CA 1
ATOM 1657 C C . PHE A 1 208 ? -8.640 -4.697 -3.802 1.00 93.38 208 PHE A C 1
ATOM 1659 O O . PHE A 1 208 ? -8.893 -5.900 -3.845 1.00 93.38 208 PHE A O 1
ATOM 1666 N N . PRO A 1 209 ? -9.621 -3.782 -3.677 1.00 88.31 209 PRO A N 1
ATOM 1667 C CA . PRO A 1 209 ? -11.022 -4.181 -3.567 1.00 88.31 209 PRO A CA 1
ATOM 1668 C C . PRO A 1 209 ? -11.549 -4.832 -4.844 1.00 88.31 209 PRO A C 1
ATOM 1670 O O . PRO A 1 209 ? -12.406 -5.706 -4.765 1.00 88.31 209 PRO A O 1
ATOM 1673 N N . ALA A 1 210 ? -11.029 -4.441 -6.012 1.00 89.19 210 ALA A N 1
ATOM 1674 C CA . ALA A 1 210 ? -11.387 -5.076 -7.274 1.00 89.19 210 ALA A CA 1
ATOM 1675 C C . ALA A 1 210 ? -10.942 -6.548 -7.333 1.00 89.19 210 ALA A C 1
ATOM 1677 O O . ALA A 1 210 ? -11.597 -7.348 -7.994 1.00 89.19 210 ALA A O 1
ATOM 1678 N N . LEU A 1 211 ? -9.865 -6.915 -6.632 1.00 89.44 211 LEU A N 1
ATOM 1679 C CA . LEU A 1 211 ? -9.332 -8.280 -6.598 1.00 89.44 211 LEU A CA 1
ATOM 1680 C C . LEU A 1 211 ? -9.854 -9.114 -5.426 1.00 89.44 211 LEU A C 1
ATOM 1682 O O . LEU A 1 211 ? -10.193 -10.282 -5.597 1.00 89.44 211 LEU A O 1
ATOM 1686 N N . PHE A 1 212 ? -9.884 -8.518 -4.236 1.00 87.69 212 PHE A N 1
ATOM 1687 C CA . PHE A 1 212 ? -10.052 -9.216 -2.957 1.00 87.69 212 PHE A CA 1
ATOM 1688 C C . PHE A 1 212 ? -11.183 -8.633 -2.102 1.00 87.69 212 PHE A C 1
ATOM 1690 O O . PHE A 1 212 ? -11.305 -8.970 -0.926 1.00 87.69 212 PHE A O 1
ATOM 1697 N N . GLY A 1 213 ? -11.971 -7.708 -2.653 1.00 83.38 213 GLY A N 1
ATOM 1698 C CA . GLY A 1 213 ? -13.111 -7.124 -1.958 1.00 83.38 213 GLY A CA 1
ATOM 1699 C C . GLY A 1 213 ? -14.295 -8.083 -1.843 1.00 83.38 213 GLY A C 1
ATOM 1700 O O . GLY A 1 213 ? -14.234 -9.242 -2.243 1.00 83.38 213 GLY A O 1
ATOM 1701 N N . VAL A 1 214 ? -15.407 -7.570 -1.310 1.00 75.31 214 VAL A N 1
ATOM 1702 C CA . VAL A 1 214 ? -16.658 -8.332 -1.118 1.00 75.31 214 VAL A CA 1
ATOM 1703 C C . VAL A 1 214 ? -17.216 -8.856 -2.446 1.00 75.31 214 VAL A C 1
ATOM 1705 O O . VAL A 1 214 ? -17.693 -9.986 -2.523 1.00 75.31 214 VAL A O 1
ATOM 1708 N N . GLU A 1 215 ? -17.126 -8.041 -3.497 1.00 76.25 215 GLU A N 1
ATOM 1709 C CA . GLU A 1 215 ? -17.527 -8.387 -4.860 1.00 76.25 215 GLU A CA 1
ATOM 1710 C C . GLU A 1 215 ? -16.322 -8.206 -5.790 1.00 76.25 215 GLU A C 1
ATOM 1712 O O . GLU A 1 215 ? -16.197 -7.170 -6.450 1.00 76.25 215 GLU A O 1
ATOM 1717 N N . PRO A 1 216 ? -15.387 -9.174 -5.811 1.00 79.88 216 PRO A N 1
ATOM 1718 C CA . PRO A 1 216 ? -14.221 -9.077 -6.668 1.00 79.88 216 PRO A CA 1
ATOM 1719 C C . PRO A 1 216 ? -14.652 -9.203 -8.130 1.00 79.88 216 PRO A C 1
ATOM 1721 O O . PRO A 1 216 ? -15.579 -9.951 -8.465 1.00 79.88 216 PRO A O 1
ATOM 1724 N N . LEU A 1 217 ? -13.955 -8.490 -9.010 1.00 78.88 217 LEU A N 1
ATOM 1725 C CA . LEU A 1 217 ? -14.131 -8.626 -10.447 1.00 78.88 217 LEU A CA 1
ATOM 1726 C C . LEU A 1 217 ? -13.865 -10.083 -10.835 1.00 78.88 217 LEU A C 1
ATOM 1728 O O . LEU A 1 217 ? -12.849 -10.676 -10.469 1.00 78.88 217 LEU A O 1
ATOM 1732 N N . ARG A 1 218 ? -14.804 -10.678 -11.568 1.00 70.19 218 ARG A N 1
ATOM 1733 C CA . ARG A 1 218 ? -14.671 -12.044 -12.070 1.00 70.19 218 ARG A CA 1
ATOM 1734 C C . ARG A 1 218 ? -14.189 -11.982 -13.506 1.00 70.19 218 ARG A C 1
ATOM 1736 O O . ARG A 1 218 ? -14.873 -11.423 -14.358 1.00 70.19 218 ARG A O 1
ATOM 1743 N N . VAL A 1 219 ? -13.040 -12.589 -13.769 1.00 64.62 219 VAL A N 1
ATOM 1744 C CA . VAL A 1 219 ? -12.642 -12.923 -15.134 1.00 64.62 219 VAL A CA 1
ATOM 1745 C C . VAL A 1 219 ? -13.444 -14.165 -15.509 1.00 64.62 219 VAL A C 1
ATOM 1747 O O . VAL A 1 219 ? -13.244 -15.226 -14.926 1.00 64.62 219 VAL A O 1
ATOM 1750 N N . THR A 1 220 ? -14.418 -14.036 -16.407 1.00 55.50 220 THR A N 1
ATOM 1751 C CA . THR A 1 220 ? -14.989 -15.214 -17.071 1.00 55.50 220 THR A CA 1
ATOM 1752 C C . THR A 1 220 ? -13.903 -15.835 -17.947 1.00 55.50 220 THR A C 1
ATOM 1754 O O . THR A 1 220 ? -13.175 -15.090 -18.596 1.00 55.50 220 THR A O 1
ATOM 1757 N N . ASP A 1 221 ? -13.791 -17.168 -17.965 1.00 45.97 221 ASP A N 1
ATOM 1758 C CA . ASP A 1 221 ? -12.684 -17.965 -18.546 1.00 45.97 221 ASP A CA 1
ATOM 1759 C C . ASP A 1 221 ? -12.378 -17.748 -20.050 1.00 45.97 221 ASP A C 1
ATOM 1761 O O . ASP A 1 221 ? -11.544 -18.436 -20.636 1.00 45.97 221 ASP A O 1
ATOM 1765 N N . SER A 1 222 ? -13.009 -16.784 -20.708 1.00 48.47 222 SER A N 1
ATOM 1766 C CA . SER A 1 222 ? -12.718 -16.379 -22.076 1.00 48.47 222 SER A CA 1
ATOM 1767 C C . SER A 1 222 ? -11.954 -15.059 -22.058 1.00 48.47 222 SER A C 1
ATOM 1769 O O . SER A 1 222 ? -12.554 -14.031 -21.771 1.00 48.47 222 SER A O 1
ATOM 1771 N N . VAL A 1 223 ? -10.645 -15.134 -22.337 1.00 51.91 223 VAL A N 1
ATOM 1772 C CA . VAL A 1 223 ? -9.754 -14.075 -22.854 1.00 51.91 223 VAL A CA 1
ATOM 1773 C C . VAL A 1 223 ? -10.185 -12.657 -22.470 1.00 51.91 223 VAL A C 1
ATOM 1775 O O . VAL A 1 223 ? -11.127 -12.137 -23.052 1.00 51.91 223 VAL A O 1
ATOM 1778 N N . LEU A 1 224 ? -9.461 -12.012 -21.546 1.00 59.56 224 LEU A N 1
ATOM 1779 C CA . LEU A 1 224 ? -9.596 -10.573 -21.286 1.00 59.56 224 LEU A CA 1
ATOM 1780 C C . LEU A 1 224 ? -9.501 -9.822 -22.620 1.00 59.56 224 LEU A C 1
ATOM 1782 O O . LEU A 1 224 ? -8.411 -9.639 -23.165 1.00 59.56 224 LEU A O 1
ATOM 1786 N N . GLU A 1 225 ? -10.651 -9.468 -23.185 1.00 60.81 225 GLU A N 1
ATOM 1787 C CA . GLU A 1 225 ? -10.702 -8.819 -24.481 1.00 60.81 225 GLU A CA 1
ATOM 1788 C C . GLU A 1 225 ? -10.066 -7.425 -24.357 1.00 60.81 225 GLU A C 1
ATOM 1790 O O . GLU A 1 225 ? -10.138 -6.797 -23.294 1.00 60.81 225 GLU A O 1
ATOM 1795 N N . PRO A 1 226 ? -9.469 -6.885 -25.433 1.00 61.25 226 PRO A N 1
ATOM 1796 C CA . PRO A 1 226 ? -8.945 -5.517 -25.440 1.00 61.25 226 PRO A CA 1
ATOM 1797 C C . PRO A 1 226 ? -9.974 -4.468 -24.982 1.00 61.25 226 PRO A C 1
ATOM 1799 O O . PRO A 1 226 ? -9.611 -3.442 -24.410 1.00 61.25 226 PRO A O 1
ATOM 1802 N N . THR A 1 227 ? -11.263 -4.742 -25.203 1.00 59.28 227 THR A N 1
ATOM 1803 C CA . THR A 1 227 ? -12.403 -3.964 -24.700 1.00 59.28 227 THR A CA 1
ATOM 1804 C C . THR A 1 227 ? -12.420 -3.905 -23.173 1.00 59.28 227 THR A C 1
ATOM 1806 O O . THR A 1 227 ? -12.430 -2.811 -22.619 1.00 59.28 227 THR A O 1
ATOM 1809 N N . SER A 1 228 ? -12.281 -5.043 -22.484 1.00 72.06 228 SER A N 1
ATOM 1810 C CA . SER A 1 228 ? -12.247 -5.108 -21.015 1.00 72.06 228 SER A CA 1
ATOM 1811 C C . SER A 1 228 ? -11.082 -4.318 -20.413 1.00 72.06 228 SER A C 1
ATOM 1813 O O . SER A 1 228 ? -11.223 -3.704 -19.357 1.00 72.06 228 SER A O 1
ATOM 1815 N N . VAL A 1 229 ? -9.929 -4.301 -21.088 1.00 77.81 229 VAL A N 1
ATOM 1816 C CA . VAL A 1 229 ? -8.769 -3.504 -20.660 1.00 77.81 229 VAL A CA 1
ATOM 1817 C C . VAL A 1 229 ? -9.079 -2.010 -20.727 1.00 77.81 229 VAL A C 1
ATOM 1819 O O . VAL A 1 229 ? -8.797 -1.280 -19.776 1.00 77.81 229 VAL A O 1
ATOM 1822 N N . ASN A 1 230 ? -9.679 -1.557 -21.829 1.00 81.44 230 ASN A N 1
ATOM 1823 C CA . ASN A 1 230 ? -10.070 -0.160 -22.000 1.00 81.44 230 ASN A CA 1
ATOM 1824 C C . ASN A 1 230 ? -11.159 0.255 -21.007 1.00 81.44 230 ASN A C 1
ATOM 1826 O O . ASN A 1 230 ? -11.072 1.347 -20.452 1.00 81.44 230 ASN A O 1
ATOM 1830 N N . ASP A 1 231 ? -12.123 -0.621 -20.723 1.00 82.38 231 ASP A N 1
ATOM 1831 C CA . ASP A 1 231 ? -13.170 -0.364 -19.731 1.00 82.38 231 ASP A CA 1
ATOM 1832 C C . ASP A 1 231 ? -12.573 -0.181 -18.328 1.00 82.38 231 ASP A C 1
ATOM 1834 O O . ASP A 1 231 ? -12.941 0.743 -17.600 1.00 82.38 231 ASP A O 1
ATOM 1838 N N . ILE A 1 232 ? -11.601 -1.022 -17.951 1.00 85.25 232 ILE A N 1
ATOM 1839 C CA . ILE A 1 232 ? -10.884 -0.889 -16.676 1.00 85.25 232 ILE A CA 1
ATOM 1840 C C . ILE A 1 232 ? -10.076 0.412 -16.642 1.00 85.25 232 ILE A C 1
ATOM 1842 O O . ILE A 1 232 ? -10.136 1.121 -15.638 1.00 85.25 232 ILE A O 1
ATOM 1846 N N . LYS A 1 233 ? -9.368 0.764 -17.725 1.00 87.12 233 LYS A N 1
ATOM 1847 C CA . LYS A 1 233 ? -8.627 2.034 -17.824 1.00 87.12 233 LYS A CA 1
ATOM 1848 C C . LYS A 1 233 ? -9.552 3.242 -17.653 1.00 87.12 233 LYS A C 1
ATOM 1850 O O . LYS A 1 233 ? -9.309 4.062 -16.775 1.00 87.12 233 LYS A O 1
ATOM 1855 N N . GLN A 1 234 ? -10.651 3.311 -18.406 1.00 86.81 234 GLN A N 1
ATOM 1856 C CA . GLN A 1 234 ? -11.629 4.403 -18.304 1.00 86.81 234 GLN A CA 1
ATOM 1857 C C . GLN A 1 234 ? -12.232 4.501 -16.902 1.00 86.81 234 GLN A C 1
ATOM 1859 O O . GLN A 1 234 ? -12.396 5.588 -16.349 1.00 86.81 234 GLN A O 1
ATOM 1864 N N . ARG A 1 235 ? -12.536 3.354 -16.289 1.00 86.94 235 ARG A N 1
ATOM 1865 C CA . ARG A 1 235 ? -13.038 3.316 -14.919 1.00 86.94 235 ARG A CA 1
ATOM 1866 C C . ARG A 1 235 ? -12.017 3.868 -13.926 1.00 86.94 235 ARG A C 1
ATOM 1868 O O . ARG A 1 235 ? -12.394 4.642 -13.049 1.00 86.94 235 ARG A O 1
ATOM 1875 N N . LEU A 1 236 ? -10.742 3.502 -14.059 1.00 89.88 236 LEU A N 1
ATOM 1876 C CA . LEU A 1 236 ? -9.668 4.041 -13.224 1.00 89.88 236 LEU A CA 1
ATOM 1877 C C . LEU A 1 236 ? -9.516 5.556 -13.422 1.00 89.88 236 LEU A C 1
ATOM 1879 O O . LEU A 1 236 ? -9.462 6.285 -12.436 1.00 89.88 236 LEU A O 1
ATOM 1883 N N . GLU A 1 237 ? -9.541 6.055 -14.657 1.00 89.06 237 GLU A N 1
ATOM 1884 C CA . GLU A 1 237 ? -9.461 7.496 -14.946 1.00 89.06 237 GLU A CA 1
ATOM 1885 C C . GLU A 1 237 ? -10.554 8.309 -14.227 1.00 89.06 237 GLU A C 1
ATOM 1887 O O . GLU A 1 237 ? -10.288 9.407 -13.738 1.00 89.06 237 GLU A O 1
ATOM 1892 N N . VAL A 1 238 ? -11.767 7.757 -14.105 1.00 89.81 238 VAL A N 1
ATOM 1893 C CA . VAL A 1 238 ? -12.889 8.398 -13.398 1.00 89.81 238 VAL A CA 1
ATOM 1894 C C . VAL A 1 238 ? -12.802 8.220 -11.878 1.00 89.81 238 VAL A C 1
ATOM 1896 O O . VAL A 1 238 ? -13.135 9.135 -11.126 1.00 89.81 238 VAL A O 1
ATOM 1899 N N . GLU A 1 239 ? -12.384 7.049 -11.395 1.00 89.25 239 GLU A N 1
ATOM 1900 C CA . GLU A 1 239 ? -12.454 6.703 -9.970 1.00 89.25 239 GLU A CA 1
ATOM 1901 C C . GLU A 1 239 ? -11.241 7.145 -9.142 1.00 89.25 239 GLU A C 1
ATOM 1903 O O . GLU A 1 239 ? -11.386 7.383 -7.935 1.00 89.25 239 GLU A O 1
ATOM 1908 N N . LEU A 1 240 ? -10.050 7.223 -9.746 1.00 90.88 240 LEU A N 1
ATOM 1909 C CA . LEU A 1 240 ? -8.816 7.580 -9.039 1.00 90.88 240 LEU A CA 1
ATOM 1910 C C . LEU A 1 240 ? -8.854 9.001 -8.455 1.00 90.88 240 LEU A C 1
ATOM 1912 O O . LEU A 1 240 ? -8.512 9.142 -7.280 1.00 90.88 240 LEU A O 1
ATOM 1916 N N . PRO A 1 241 ? -9.339 10.037 -9.172 1.00 89.12 241 PRO A N 1
ATOM 1917 C CA . PRO A 1 241 ? -9.448 11.387 -8.613 1.00 89.12 241 PRO A CA 1
ATOM 1918 C C . PRO A 1 241 ? -10.440 11.508 -7.446 1.00 89.12 241 PRO A C 1
ATOM 1920 O O . PRO A 1 241 ? -10.404 12.491 -6.713 1.00 89.12 241 PRO A O 1
ATOM 1923 N N . LEU A 1 242 ? -11.333 10.526 -7.265 1.00 88.19 242 LEU A N 1
ATOM 1924 C CA . LEU A 1 242 ? -12.347 10.514 -6.204 1.00 88.19 242 LEU A CA 1
ATOM 1925 C C . LEU A 1 242 ? -11.839 9.896 -4.893 1.00 88.19 242 LEU A C 1
ATOM 1927 O O . LEU A 1 242 ? -12.605 9.756 -3.938 1.00 88.19 242 LEU A O 1
ATOM 1931 N N . VAL A 1 243 ? -10.583 9.443 -4.848 1.00 88.62 243 VAL A N 1
ATOM 1932 C CA . VAL A 1 243 ? -10.007 8.836 -3.647 1.00 88.62 243 VAL A CA 1
ATOM 1933 C C . VAL A 1 243 ? -9.681 9.923 -2.623 1.00 88.62 243 VAL A C 1
ATOM 1935 O O . VAL A 1 243 ? -8.818 10.770 -2.837 1.00 88.62 243 VAL A O 1
ATOM 1938 N N . ASN A 1 244 ? -10.346 9.858 -1.470 1.00 85.69 244 ASN A N 1
ATOM 1939 C CA . ASN A 1 244 ? -10.025 10.706 -0.327 1.00 85.69 244 ASN A CA 1
ATOM 1940 C C . ASN A 1 244 ? -8.812 10.136 0.414 1.00 85.69 244 ASN A C 1
ATOM 1942 O O . ASN A 1 244 ? -8.868 9.018 0.930 1.00 85.69 244 ASN A O 1
ATOM 1946 N N . ILE A 1 245 ? -7.736 10.922 0.475 1.00 87.44 245 ILE A N 1
ATOM 1947 C CA . ILE A 1 245 ? -6.479 10.553 1.130 1.00 87.44 245 ILE A CA 1
ATOM 1948 C C . ILE A 1 245 ? -6.269 11.422 2.365 1.00 87.44 245 ILE A C 1
ATOM 1950 O O . ILE A 1 245 ? -6.336 12.649 2.296 1.00 87.44 245 ILE A O 1
ATOM 1954 N N . VAL A 1 246 ? -5.934 10.781 3.478 1.00 80.50 246 VAL A N 1
ATOM 1955 C CA . VAL A 1 246 ? -5.513 11.420 4.721 1.00 80.50 246 VAL A CA 1
ATOM 1956 C C . VAL A 1 246 ? -4.040 11.104 4.953 1.00 80.50 246 VAL A C 1
ATOM 1958 O O . VAL A 1 246 ? -3.640 9.942 4.986 1.00 80.50 246 VAL A O 1
ATOM 1961 N N . GLY A 1 247 ? -3.216 12.140 5.108 1.00 82.06 247 GLY A N 1
ATOM 1962 C CA . GLY A 1 247 ? -1.832 11.978 5.549 1.00 82.06 247 GLY A CA 1
ATOM 1963 C C . GLY A 1 247 ? -1.778 11.777 7.058 1.00 82.06 247 GLY A C 1
ATOM 1964 O O . GLY A 1 247 ? -2.319 12.593 7.803 1.00 82.06 247 GLY A O 1
ATOM 1965 N N . ILE A 1 248 ? -1.117 10.713 7.504 1.00 78.00 248 ILE A N 1
ATOM 1966 C CA . ILE A 1 248 ? -0.888 10.422 8.921 1.00 78.00 248 ILE A CA 1
ATOM 1967 C C . ILE A 1 248 ? 0.583 10.077 9.150 1.00 78.00 248 ILE A C 1
ATOM 1969 O O . ILE A 1 248 ? 1.264 9.578 8.258 1.00 78.00 248 ILE A O 1
ATOM 1973 N N . ASP A 1 249 ? 1.084 10.328 10.352 1.00 78.19 249 ASP A N 1
ATOM 1974 C CA . ASP A 1 249 ? 2.417 9.896 10.762 1.00 78.19 249 ASP A CA 1
ATOM 1975 C C . ASP A 1 249 ? 2.284 8.892 11.906 1.00 78.19 249 ASP A C 1
ATOM 1977 O O . ASP A 1 249 ? 1.840 9.237 12.998 1.00 78.19 249 ASP A O 1
ATOM 1981 N N . LEU A 1 250 ? 2.626 7.637 11.623 1.00 72.62 250 LEU A N 1
ATOM 1982 C CA . LEU A 1 250 ? 2.551 6.520 12.561 1.00 72.62 250 LEU A CA 1
ATOM 1983 C C . LEU A 1 250 ? 3.720 6.514 13.556 1.00 72.62 250 LEU A C 1
ATOM 1985 O O . LEU A 1 250 ? 3.611 5.859 14.590 1.00 72.62 250 LEU A O 1
ATOM 1989 N N . ASP A 1 251 ? 4.818 7.218 13.252 1.00 70.19 251 ASP A N 1
ATOM 1990 C CA . ASP A 1 251 ? 5.977 7.335 14.150 1.00 70.19 251 ASP A CA 1
ATOM 1991 C C . ASP A 1 251 ? 5.868 8.562 15.064 1.00 70.19 251 ASP A C 1
ATOM 1993 O O . ASP A 1 251 ? 6.594 8.667 16.057 1.00 70.19 251 ASP A O 1
ATOM 1997 N N . SER A 1 252 ? 4.963 9.497 14.745 1.00 60.75 252 SER A N 1
ATOM 1998 C CA . SER A 1 252 ? 4.645 10.599 15.646 1.00 60.75 252 SER A CA 1
ATOM 1999 C C . SER A 1 252 ? 4.237 10.024 17.006 1.00 60.75 252 SER A C 1
ATOM 2001 O O . SER A 1 252 ? 3.466 9.059 17.049 1.00 60.75 252 SER A O 1
ATOM 2003 N N . PRO A 1 253 ? 4.755 10.581 18.123 1.00 49.78 253 PRO A N 1
ATOM 2004 C CA . PRO A 1 253 ? 4.409 10.090 19.447 1.00 49.78 253 PRO A CA 1
ATOM 2005 C C . PRO A 1 253 ? 2.887 10.050 19.538 1.00 49.78 253 PRO A C 1
ATOM 2007 O O . PRO A 1 253 ? 2.253 11.019 19.106 1.00 49.78 253 PRO A O 1
ATOM 2010 N N . PRO A 1 254 ? 2.296 8.951 20.035 1.00 48.84 254 PRO A N 1
ATOM 2011 C CA . PRO A 1 254 ? 0.855 8.847 20.125 1.00 48.84 254 PRO A CA 1
ATOM 2012 C C . PRO A 1 254 ? 0.360 9.993 21.009 1.00 48.84 254 PRO A C 1
ATOM 2014 O O . PRO A 1 254 ? 0.405 9.911 22.235 1.00 48.84 254 PRO A O 1
ATOM 2017 N N . GLY A 1 255 ? -0.101 11.083 20.387 1.00 46.91 255 GLY A N 1
ATOM 2018 C CA . GLY A 1 255 ? -1.019 12.003 21.035 1.00 46.91 255 GLY A CA 1
ATOM 2019 C C . GLY A 1 255 ? -2.181 11.159 21.533 1.00 46.91 255 GLY A C 1
ATOM 2020 O O . GLY A 1 255 ? -2.543 10.208 20.842 1.00 46.91 255 GLY A O 1
ATOM 2021 N N . GLU A 1 256 ? -2.654 11.442 22.750 1.00 45.72 256 GLU A N 1
ATOM 2022 C CA . GLU A 1 256 ? -3.529 10.585 23.561 1.00 45.72 256 GLU A CA 1
ATOM 2023 C C . GLU A 1 256 ? -4.333 9.571 22.733 1.00 45.72 256 GLU A C 1
ATOM 2025 O O . GLU A 1 256 ? -5.452 9.824 22.297 1.00 45.72 256 GLU A O 1
ATOM 2030 N N . LYS A 1 257 ? -3.698 8.398 22.565 1.00 51.66 257 LYS A N 1
ATOM 2031 C CA . LYS A 1 257 ? -4.241 7.135 22.054 1.00 51.66 257 LYS A CA 1
ATOM 2032 C C . LYS A 1 257 ? -4.398 7.106 20.524 1.00 51.66 257 LYS A C 1
ATOM 2034 O O . LYS A 1 257 ? -5.436 7.459 19.980 1.00 51.66 257 LYS A O 1
ATOM 2039 N N . GLY A 1 258 ? -3.356 6.592 19.851 1.00 54.25 258 GLY A N 1
ATOM 2040 C CA . GLY A 1 258 ? -3.218 6.388 18.397 1.00 54.25 258 GLY A CA 1
ATOM 2041 C C . GLY A 1 258 ? -4.226 5.419 17.767 1.00 54.25 258 GLY A C 1
ATOM 2042 O O . GLY A 1 258 ? -3.856 4.423 17.156 1.00 54.25 258 GLY A O 1
ATOM 2043 N N . CYS A 1 259 ? -5.513 5.689 17.933 1.00 57.50 259 CYS A N 1
ATOM 2044 C CA . CYS A 1 259 ? -6.606 5.016 17.256 1.00 57.50 259 CYS A CA 1
ATOM 2045 C C . CYS A 1 259 ? -7.234 5.999 16.269 1.00 57.50 259 CYS A C 1
ATOM 2047 O O . CYS A 1 259 ? -7.599 7.110 16.646 1.00 57.50 259 CYS A O 1
ATOM 2049 N N . ILE A 1 260 ? -7.370 5.593 15.010 1.00 56.00 260 ILE A N 1
ATOM 2050 C CA . ILE A 1 260 ? -8.044 6.389 13.984 1.00 56.00 260 ILE A CA 1
ATOM 2051 C C . ILE A 1 260 ? -9.442 5.811 13.805 1.00 56.00 260 ILE A C 1
ATOM 2053 O O . ILE A 1 260 ? -9.595 4.639 13.449 1.00 56.00 260 ILE A O 1
ATOM 2057 N N . ALA A 1 261 ? -10.457 6.634 14.061 1.00 48.28 261 ALA A N 1
ATOM 2058 C CA . ALA A 1 261 ? -11.826 6.323 13.693 1.00 48.28 261 ALA A CA 1
ATOM 2059 C C . ALA A 1 261 ? -11.949 6.401 12.166 1.00 48.28 261 ALA A C 1
ATOM 2061 O O . ALA A 1 261 ? -11.761 7.456 11.563 1.00 48.28 261 ALA A O 1
ATOM 2062 N N . VAL A 1 262 ? -12.246 5.272 11.538 1.00 46.53 262 VAL A N 1
ATOM 2063 C CA . VAL A 1 262 ? -12.562 5.187 10.114 1.00 46.53 262 VAL A CA 1
ATOM 2064 C C . VAL A 1 262 ? -14.082 5.182 9.987 1.00 46.53 262 VAL A C 1
ATOM 2066 O O . VAL A 1 262 ? -14.774 4.548 10.788 1.00 46.53 262 VAL A O 1
ATOM 2069 N N . GLY A 1 263 ? -14.620 5.892 8.993 1.00 39.16 263 GLY A N 1
ATOM 2070 C CA . GLY A 1 263 ? -16.063 5.993 8.749 1.00 39.16 263 GLY A CA 1
ATOM 2071 C C . GLY A 1 263 ? -16.807 4.647 8.819 1.00 39.16 263 GLY A C 1
ATOM 2072 O O . GLY A 1 263 ? -16.258 3.580 8.513 1.00 39.16 263 GLY A O 1
ATOM 2073 N N . ASN A 1 264 ? -18.080 4.700 9.226 1.00 45.06 264 ASN A N 1
ATOM 2074 C CA . ASN A 1 264 ? -18.870 3.556 9.728 1.00 45.06 264 ASN A CA 1
ATOM 2075 C C . ASN A 1 264 ? -18.342 3.005 11.067 1.00 45.06 264 ASN A C 1
ATOM 2077 O O . ASN A 1 264 ? -18.573 1.845 11.404 1.00 45.06 264 ASN A O 1
ATOM 2081 N N . GLY A 1 265 ? -17.579 3.862 11.753 1.00 41.50 265 GLY A N 1
ATOM 2082 C CA . GLY A 1 265 ? -17.040 3.741 13.097 1.00 41.50 265 GLY A CA 1
ATOM 2083 C C . GLY A 1 265 ? -16.234 2.473 13.399 1.00 41.50 265 GLY A C 1
ATOM 2084 O O . GLY A 1 265 ? -16.223 1.901 14.492 1.00 41.50 265 GLY A O 1
ATOM 2085 N N . ARG A 1 266 ? -15.452 2.120 12.383 1.00 46.81 266 ARG A N 1
ATOM 2086 C CA . ARG A 1 266 ? -14.326 1.195 12.445 1.00 46.81 266 ARG A CA 1
ATOM 2087 C C . ARG A 1 266 ? -13.131 1.881 13.109 1.00 46.81 266 ARG A C 1
ATOM 2089 O O . ARG A 1 266 ? -13.031 3.104 13.111 1.00 46.81 266 ARG A O 1
ATOM 2096 N N . ILE A 1 267 ? -12.215 1.100 13.676 1.00 52.12 267 ILE A N 1
ATOM 2097 C CA . ILE A 1 267 ? -11.054 1.626 14.407 1.00 52.12 267 ILE A CA 1
ATOM 2098 C C . ILE A 1 267 ? -9.799 0.974 13.873 1.00 52.12 267 ILE A C 1
ATOM 2100 O O . ILE A 1 267 ? -9.640 -0.244 13.971 1.00 52.12 267 ILE A O 1
ATOM 2104 N N . LEU A 1 268 ? -8.890 1.799 13.373 1.00 56.28 268 LEU A N 1
ATOM 2105 C CA . LEU A 1 268 ? -7.521 1.397 13.097 1.00 56.28 268 LEU A CA 1
ATOM 2106 C C . LEU A 1 268 ? -6.671 1.699 14.325 1.00 56.28 268 LEU A C 1
ATOM 2108 O O . LEU A 1 268 ? -6.606 2.846 14.763 1.00 56.28 268 LEU A O 1
ATOM 2112 N N . ALA A 1 269 ? -6.022 0.678 14.883 1.00 57.59 269 ALA A N 1
ATOM 2113 C CA . ALA A 1 269 ? -5.073 0.864 15.972 1.00 57.59 269 ALA A CA 1
ATOM 2114 C C . ALA A 1 269 ? -3.665 1.039 15.392 1.00 57.59 269 ALA A C 1
ATOM 2116 O O . ALA A 1 269 ? -3.113 0.122 14.778 1.00 57.59 269 ALA A O 1
ATOM 2117 N N . VAL A 1 270 ? -3.065 2.204 15.624 1.00 56.97 270 VAL A N 1
ATOM 2118 C CA . VAL A 1 270 ? -1.653 2.463 15.355 1.00 56.97 270 VAL A CA 1
ATOM 2119 C C . VAL A 1 270 ? -0.861 2.033 16.592 1.00 56.97 270 VAL A C 1
ATOM 2121 O O . VAL A 1 270 ? -0.822 2.729 17.604 1.00 56.97 270 VAL A O 1
ATOM 2124 N N . GLY A 1 271 ? -0.259 0.841 16.538 1.00 51.91 271 GLY A N 1
ATOM 2125 C CA . GLY A 1 271 ? 0.661 0.354 17.573 1.00 51.91 271 GLY A CA 1
ATOM 2126 C C . GLY A 1 271 ? 0.071 -0.644 18.580 1.00 51.91 271 GLY A C 1
ATOM 2127 O O . GLY A 1 271 ? -0.161 -1.822 18.262 1.00 51.91 271 GLY A O 1
ATOM 2128 N N . GLU A 1 272 ? -0.027 -0.237 19.851 1.00 47.75 272 GLU A N 1
ATOM 2129 C CA . GLU A 1 272 ? -0.326 -1.156 20.954 1.00 47.75 272 GLU A CA 1
ATOM 2130 C C . GLU A 1 272 ? -1.676 -1.864 20.805 1.00 47.75 272 GLU A C 1
ATOM 2132 O O . GLU A 1 272 ? -2.619 -1.408 20.163 1.00 47.75 272 GLU A O 1
ATOM 2137 N N . LYS A 1 273 ? -1.726 -3.081 21.353 1.00 50.69 273 LYS A N 1
ATOM 2138 C CA . LYS A 1 273 ? -2.882 -3.970 21.248 1.00 50.69 273 LYS A CA 1
ATOM 2139 C C . LYS A 1 273 ? -3.979 -3.342 22.089 1.00 50.69 273 LYS A C 1
ATOM 2141 O O . LYS A 1 273 ? -3.886 -3.353 23.311 1.00 50.69 273 LYS A O 1
ATOM 2146 N N . PHE A 1 274 ? -5.010 -2.821 21.445 1.00 56.72 274 PHE A N 1
ATOM 2147 C CA . PHE A 1 274 ? -6.193 -2.401 22.167 1.00 56.72 274 PHE A CA 1
ATOM 2148 C C . PHE A 1 274 ? -6.886 -3.664 22.696 1.00 56.72 274 PHE A C 1
ATOM 2150 O O . PHE A 1 274 ? -7.438 -4.465 21.938 1.00 56.72 274 PHE A O 1
ATOM 2157 N N . VAL A 1 275 ? -6.742 -3.914 23.997 1.00 60.25 275 VAL A N 1
ATOM 2158 C CA . VAL A 1 275 ? -7.341 -5.077 24.655 1.00 60.25 275 VAL A CA 1
ATOM 2159 C C . VAL A 1 275 ? -8.767 -4.710 25.030 1.00 60.25 275 VAL A C 1
ATOM 2161 O O . VAL A 1 275 ? -9.011 -4.138 26.090 1.00 60.25 275 VAL A O 1
ATOM 2164 N N . VAL A 1 276 ? -9.712 -5.069 24.160 1.00 66.19 276 VAL A N 1
ATOM 2165 C CA . VAL A 1 276 ? -11.136 -4.979 24.488 1.00 66.19 276 VAL A CA 1
ATOM 2166 C C . VAL A 1 276 ? -11.436 -6.008 25.571 1.00 66.19 276 VAL A C 1
ATOM 2168 O O . VAL A 1 276 ? -11.419 -7.214 25.314 1.00 66.19 276 VAL A O 1
ATOM 2171 N N . LYS A 1 277 ? -11.674 -5.543 26.800 1.00 73.00 277 LYS A N 1
ATOM 2172 C CA . LYS A 1 277 ? -12.131 -6.423 27.882 1.00 73.00 277 LYS A CA 1
ATOM 2173 C C . LYS A 1 277 ? -13.506 -6.999 27.512 1.00 73.00 277 LYS A C 1
ATOM 2175 O O . LYS A 1 277 ? -14.326 -6.266 26.972 1.00 73.00 277 LYS A O 1
ATOM 2180 N N . PRO A 1 278 ? -13.812 -8.269 27.823 1.00 78.94 278 PRO A N 1
ATOM 2181 C CA . PRO A 1 278 ? -15.162 -8.795 27.639 1.00 78.94 278 PRO A CA 1
ATOM 2182 C C . PRO A 1 278 ? -16.196 -7.940 28.382 1.00 78.94 278 PRO A C 1
ATOM 2184 O O . PRO A 1 278 ? -15.932 -7.505 29.504 1.00 78.94 278 PRO A O 1
ATOM 2187 N N . LEU A 1 279 ? -17.390 -7.747 27.809 1.00 83.94 279 LEU A N 1
ATOM 2188 C CA . LEU A 1 279 ? -18.428 -6.900 28.415 1.00 83.94 279 LEU A CA 1
ATOM 2189 C C . LEU A 1 279 ? -18.748 -7.304 29.861 1.00 83.94 279 LEU A C 1
ATOM 2191 O O . LEU A 1 279 ? -18.866 -6.441 30.719 1.00 83.94 279 LEU A O 1
ATOM 2195 N N . ALA A 1 280 ? -18.815 -8.604 30.161 1.00 83.88 280 ALA A N 1
ATOM 2196 C CA . ALA A 1 280 ? -19.048 -9.077 31.527 1.00 83.88 280 ALA A CA 1
ATOM 2197 C C . ALA A 1 280 ? -17.989 -8.564 32.523 1.00 83.88 280 ALA A C 1
ATOM 2199 O O . ALA A 1 280 ? -18.329 -8.220 33.649 1.00 83.88 280 ALA A O 1
ATOM 2200 N N . VAL A 1 281 ? -16.724 -8.453 32.103 1.00 83.88 281 VAL A N 1
ATOM 2201 C CA . VAL A 1 281 ? -15.644 -7.896 32.934 1.00 83.88 281 VAL A CA 1
ATOM 2202 C C . VAL A 1 281 ? -15.865 -6.402 33.160 1.00 83.88 281 VAL A C 1
ATOM 2204 O O . VAL A 1 281 ? -15.762 -5.942 34.292 1.00 83.88 281 VAL A O 1
ATOM 2207 N N . TRP A 1 282 ? -16.234 -5.661 32.111 1.00 84.38 282 TRP A N 1
ATOM 2208 C CA . TRP A 1 282 ? -16.590 -4.243 32.222 1.00 84.38 282 TRP A CA 1
ATOM 2209 C C . TRP A 1 282 ? -17.731 -4.003 33.207 1.00 84.38 282 TRP A C 1
ATOM 2211 O O . TRP A 1 282 ? -17.616 -3.155 34.086 1.00 84.38 282 TRP A O 1
ATOM 2221 N N . LEU A 1 283 ? -18.812 -4.774 33.084 1.00 85.19 283 LEU A N 1
ATOM 2222 C CA . LEU A 1 283 ? -19.978 -4.646 33.954 1.00 85.19 283 LEU A CA 1
ATOM 2223 C C . LEU A 1 283 ? -19.631 -4.977 35.411 1.00 85.19 283 LEU A C 1
ATOM 2225 O O . LEU A 1 283 ? -20.065 -4.270 36.315 1.00 85.19 283 LEU A O 1
ATOM 2229 N N . LEU A 1 284 ? -18.810 -6.006 35.650 1.00 83.69 284 LEU A N 1
ATOM 2230 C CA . LEU A 1 284 ? -18.336 -6.345 36.996 1.00 83.69 284 LEU A CA 1
ATOM 2231 C C . LEU A 1 284 ? -17.481 -5.226 37.603 1.00 83.69 284 LEU A C 1
ATOM 2233 O O . LEU A 1 284 ? -17.720 -4.835 38.744 1.00 83.69 284 LEU A O 1
ATOM 2237 N N . GLU A 1 285 ? -16.521 -4.684 36.849 1.00 84.44 285 GLU A N 1
ATOM 2238 C CA . GLU A 1 285 ? -15.689 -3.562 37.305 1.00 84.44 285 GLU A CA 1
ATOM 2239 C C . GLU A 1 285 ? -16.528 -2.308 37.588 1.00 84.44 285 GLU A C 1
ATOM 2241 O O . GLU A 1 285 ? -16.258 -1.590 38.551 1.00 84.44 285 GLU A O 1
ATOM 2246 N N . PHE A 1 286 ? -17.554 -2.054 36.774 1.00 81.62 286 PHE A N 1
ATOM 2247 C CA . PHE A 1 286 ? -18.458 -0.920 36.933 1.00 81.62 286 PHE A CA 1
ATOM 2248 C C . PHE A 1 286 ? -19.339 -1.053 38.183 1.00 81.62 286 PHE A C 1
ATOM 2250 O O . PHE A 1 286 ? -19.354 -0.156 39.028 1.00 81.62 286 PHE A O 1
ATOM 2257 N N . MET A 1 287 ? -19.998 -2.204 38.362 1.00 84.25 287 MET A N 1
ATOM 2258 C CA . MET A 1 287 ? -20.833 -2.485 39.537 1.00 84.25 287 MET A CA 1
ATOM 2259 C C . MET A 1 287 ? -20.045 -2.429 40.852 1.00 84.25 287 MET A C 1
ATOM 2261 O O . MET A 1 287 ? -20.602 -2.046 41.876 1.00 84.25 287 MET A O 1
ATOM 2265 N N . GLN A 1 288 ? -18.755 -2.783 40.840 1.00 84.06 288 GLN A N 1
ATOM 2266 C CA . GLN A 1 288 ? -17.896 -2.697 42.026 1.00 84.06 288 GLN A CA 1
ATOM 2267 C C . GLN A 1 288 ? -17.520 -1.260 42.411 1.00 84.06 288 GLN A C 1
ATOM 2269 O O . GLN A 1 288 ? -17.266 -0.998 43.585 1.00 84.06 288 GLN A O 1
ATOM 2274 N N . LYS A 1 289 ? -17.448 -0.339 41.443 1.00 82.81 289 LYS A N 1
ATOM 2275 C CA . LYS A 1 289 ? -16.964 1.033 41.664 1.00 82.81 289 LYS A CA 1
ATOM 2276 C C . LYS A 1 289 ? -18.073 2.042 41.971 1.00 82.81 289 LYS A C 1
ATOM 2278 O O . LYS A 1 289 ? -17.772 3.081 42.553 1.00 82.81 289 LYS A O 1
ATOM 2283 N N . HIS A 1 290 ? -19.326 1.757 41.607 1.00 79.44 290 HIS A N 1
ATOM 2284 C CA . HIS A 1 290 ? -20.416 2.736 41.662 1.00 79.44 290 HIS A CA 1
ATOM 2285 C C . HIS A 1 290 ? -21.565 2.328 42.590 1.00 79.44 290 HIS A C 1
ATOM 2287 O O . HIS A 1 290 ? -22.156 1.254 42.466 1.00 79.44 290 HIS A O 1
ATOM 2293 N N . ILE A 1 291 ? -21.936 3.246 43.489 1.00 80.75 291 ILE A N 1
ATOM 2294 C CA . ILE A 1 291 ? -23.138 3.154 44.325 1.00 80.75 291 ILE A CA 1
ATOM 2295 C C . ILE A 1 291 ? -24.350 3.338 43.399 1.00 80.75 291 ILE A C 1
ATOM 2297 O O . ILE A 1 291 ? -24.685 4.460 43.043 1.00 80.75 291 ILE A O 1
ATOM 2301 N N . GLY A 1 292 ? -24.965 2.233 42.964 1.00 81.88 292 GLY A N 1
ATOM 2302 C CA . GLY A 1 292 ? -26.036 2.233 41.953 1.00 81.88 292 GLY A CA 1
ATOM 2303 C C . GLY A 1 292 ? -25.671 1.551 40.630 1.00 81.88 292 GLY A C 1
ATOM 2304 O O . GLY A 1 292 ? -26.522 1.445 39.747 1.00 81.88 292 GLY A O 1
ATOM 2305 N N . GLY A 1 293 ? -24.454 1.004 40.511 1.00 82.88 293 GLY A N 1
ATOM 2306 C CA . GLY A 1 293 ? -23.968 0.407 39.264 1.00 82.88 293 GLY A CA 1
ATOM 2307 C C . GLY A 1 293 ? -24.839 -0.731 38.718 1.00 82.88 293 GLY A C 1
ATOM 2308 O O . GLY A 1 293 ? -24.849 -0.951 37.510 1.00 82.88 293 GLY A O 1
ATOM 2309 N N . LEU A 1 294 ? -25.614 -1.426 39.565 1.00 85.44 294 LEU A N 1
ATOM 2310 C CA . LEU A 1 294 ? -26.585 -2.433 39.116 1.00 85.44 294 LEU A CA 1
ATOM 2311 C C . LEU A 1 294 ? -27.729 -1.805 38.302 1.00 85.44 294 LEU A C 1
ATOM 2313 O O . LEU A 1 294 ? -27.980 -2.239 37.182 1.00 85.44 294 LEU A O 1
ATOM 2317 N N . GLN A 1 295 ? -28.382 -0.763 38.829 1.00 87.31 295 GLN A N 1
ATOM 2318 C CA . GLN A 1 295 ? -29.512 -0.099 38.165 1.00 87.31 295 GLN A CA 1
ATOM 2319 C C . GLN A 1 295 ? -29.072 0.585 36.861 1.00 87.31 295 GLN A C 1
ATOM 2321 O O . GLN A 1 295 ? -29.767 0.523 35.848 1.00 87.31 295 GLN A O 1
ATOM 2326 N N . GLU A 1 296 ? -27.886 1.195 36.860 1.00 84.19 296 GLU A N 1
ATOM 2327 C CA . GLU A 1 296 ? -27.287 1.785 35.658 1.00 84.19 296 GLU A CA 1
ATOM 2328 C C . GLU A 1 296 ? -26.910 0.715 34.621 1.00 84.19 296 GLU A C 1
ATOM 2330 O O . GLU A 1 296 ? -27.135 0.906 33.426 1.00 84.19 296 GLU A O 1
ATOM 2335 N N . THR A 1 297 ? -26.411 -0.445 35.062 1.00 86.19 297 THR A N 1
ATOM 2336 C CA . THR A 1 297 ? -26.137 -1.588 34.175 1.00 86.19 297 THR A CA 1
ATOM 2337 C C . THR A 1 297 ? -27.420 -2.121 33.542 1.00 86.19 297 THR A C 1
ATOM 2339 O O . THR A 1 297 ? -27.454 -2.364 32.336 1.00 86.19 297 THR A O 1
ATOM 2342 N N . GLU A 1 298 ? -28.493 -2.275 34.320 1.00 87.75 298 GLU A N 1
ATOM 2343 C CA . GLU A 1 298 ? -29.803 -2.683 33.804 1.00 87.75 298 GLU A CA 1
ATOM 2344 C C . GLU A 1 298 ? -30.334 -1.686 32.770 1.00 87.75 298 GLU A C 1
ATOM 2346 O O . GLU A 1 298 ? -30.830 -2.096 31.716 1.00 87.75 298 GLU A O 1
ATOM 2351 N N . MET A 1 299 ? -30.178 -0.383 33.023 1.00 87.06 299 MET A N 1
ATOM 2352 C CA . MET A 1 299 ? -30.560 0.670 32.083 1.00 87.06 299 MET A CA 1
ATOM 2353 C C . MET A 1 299 ? -29.734 0.607 30.795 1.00 87.06 299 MET A C 1
ATOM 2355 O O . MET A 1 299 ? -30.305 0.641 29.704 1.00 87.06 299 MET A O 1
ATOM 2359 N N . LEU A 1 300 ? -28.411 0.453 30.902 1.00 87.62 300 LEU A N 1
ATOM 2360 C CA . LEU A 1 300 ? -27.507 0.332 29.758 1.00 87.62 300 LEU A CA 1
ATOM 2361 C C . LEU A 1 300 ? -27.849 -0.888 28.897 1.00 87.62 300 LEU A C 1
ATOM 2363 O O . LEU A 1 300 ? -27.951 -0.775 27.677 1.00 87.62 300 LEU A O 1
ATOM 2367 N N . LEU A 1 301 ? -28.056 -2.050 29.518 1.00 87.56 301 LEU A N 1
ATOM 2368 C CA . LEU A 1 301 ? -28.425 -3.276 28.810 1.00 87.56 301 LEU A CA 1
ATOM 2369 C C . LEU A 1 301 ? -29.825 -3.173 28.193 1.00 87.56 301 LEU A C 1
ATOM 2371 O O . LEU A 1 301 ? -30.027 -3.624 27.066 1.00 87.56 301 LEU A O 1
ATOM 2375 N N . SER A 1 302 ? -30.775 -2.527 28.871 1.00 88.75 302 SER A N 1
ATOM 2376 C CA . SER A 1 302 ? -32.116 -2.274 28.327 1.00 88.75 302 SER A CA 1
ATOM 2377 C C . SER A 1 302 ? -32.070 -1.333 27.121 1.00 88.75 302 SER A C 1
ATOM 2379 O O . SER A 1 302 ? -32.697 -1.607 26.095 1.00 88.75 302 SER A O 1
ATOM 2381 N N . ALA A 1 303 ? -31.280 -0.257 27.188 1.00 85.75 303 ALA A N 1
ATOM 2382 C CA . ALA A 1 303 ? -31.044 0.643 26.059 1.00 85.75 303 ALA A CA 1
ATOM 2383 C C . ALA A 1 303 ? -30.380 -0.106 24.893 1.00 85.75 303 ALA A C 1
ATOM 2385 O O . ALA A 1 303 ? -30.825 -0.028 23.744 1.00 85.75 303 ALA A O 1
ATOM 2386 N N . LEU A 1 304 ? -29.375 -0.926 25.206 1.00 86.00 304 LEU A N 1
ATOM 2387 C CA . LEU A 1 304 ? -28.677 -1.733 24.219 1.00 86.00 304 LEU A CA 1
ATOM 2388 C C . LEU A 1 304 ? -29.603 -2.715 23.525 1.00 86.00 304 LEU A C 1
ATOM 2390 O O . LEU A 1 304 ? -29.490 -2.859 22.317 1.00 86.00 304 LEU A O 1
ATOM 2394 N N . LEU A 1 305 ? -30.516 -3.378 24.227 1.00 82.94 305 LEU A N 1
ATOM 2395 C CA . LEU A 1 305 ? -31.402 -4.376 23.626 1.00 82.94 305 LEU A CA 1
ATOM 2396 C C . LEU A 1 305 ? -32.627 -3.761 22.932 1.00 82.94 305 LEU A C 1
ATOM 2398 O O . LEU A 1 305 ? -33.127 -4.348 21.976 1.00 82.94 305 LEU A O 1
ATOM 2402 N N . SER A 1 306 ? -33.062 -2.565 23.333 1.00 84.44 306 SER A N 1
ATOM 2403 C CA . SER A 1 306 ? -34.236 -1.875 22.764 1.00 84.44 306 SER A CA 1
ATOM 2404 C C . SER A 1 306 ? -33.993 -1.186 21.418 1.00 84.44 306 SER A C 1
ATOM 2406 O O . SER A 1 306 ? -34.944 -0.749 20.777 1.00 84.44 306 SER A O 1
ATOM 2408 N N . GLY A 1 307 ? -32.743 -1.090 20.959 1.00 80.56 307 GLY A N 1
ATOM 2409 C CA . GLY A 1 307 ? -32.431 -0.395 19.700 1.00 80.56 307 GLY A CA 1
ATOM 2410 C C . GLY A 1 307 ? -32.078 1.076 19.872 1.00 80.56 307 GLY A C 1
ATOM 2411 O O . GLY A 1 307 ? -31.770 1.730 18.880 1.00 80.56 307 GLY A O 1
ATOM 2412 N N . ILE A 1 308 ? -32.084 1.581 21.106 1.00 85.25 308 ILE A N 1
ATOM 2413 C CA . ILE A 1 308 ? -31.746 2.968 21.413 1.00 85.25 308 ILE A CA 1
ATOM 2414 C C . ILE A 1 308 ? -30.261 3.211 21.119 1.00 85.25 308 ILE A C 1
ATOM 2416 O O . ILE A 1 308 ? -29.414 2.335 21.324 1.00 85.25 308 ILE A O 1
ATOM 2420 N N . GLN A 1 309 ? -29.954 4.406 20.608 1.00 89.62 309 GLN A N 1
ATOM 2421 C CA . GLN A 1 309 ? -28.577 4.836 20.412 1.00 89.62 309 GLN A CA 1
ATOM 2422 C C . GLN A 1 309 ? -27.900 5.038 21.774 1.00 89.62 309 GLN A C 1
ATOM 2424 O O . GLN A 1 309 ? -28.422 5.746 22.632 1.00 89.62 309 GLN A O 1
ATOM 2429 N N . ILE A 1 310 ? -26.731 4.438 21.965 1.00 90.81 310 ILE A N 1
ATOM 2430 C CA . ILE A 1 310 ? -25.931 4.570 23.180 1.00 90.81 310 ILE A CA 1
ATOM 2431 C C . ILE A 1 310 ? -24.787 5.533 22.912 1.00 90.81 310 ILE A C 1
ATOM 2433 O O . ILE A 1 310 ? -23.974 5.303 22.018 1.00 90.81 310 ILE A O 1
ATOM 2437 N N . LEU A 1 311 ? -24.700 6.572 23.733 1.00 90.69 311 LEU A N 1
ATOM 2438 C CA . LEU A 1 311 ? -23.579 7.500 23.757 1.00 90.69 311 LEU A CA 1
ATOM 2439 C C . LEU A 1 311 ? -22.695 7.170 24.961 1.00 90.69 311 LEU A C 1
ATOM 2441 O O . LEU A 1 311 ? -23.184 7.087 26.085 1.00 90.69 311 LEU A O 1
ATOM 2445 N N . VAL A 1 312 ? -21.404 6.961 24.723 1.00 89.12 312 VAL A N 1
ATOM 2446 C CA . VAL A 1 312 ? -20.413 6.588 25.731 1.00 89.12 312 VAL A CA 1
ATOM 2447 C C . VAL A 1 312 ? -19.369 7.694 25.830 1.00 89.12 312 VAL A C 1
ATOM 2449 O O . VAL A 1 312 ? -18.590 7.928 24.905 1.00 89.12 312 VAL A O 1
ATOM 2452 N N . TYR A 1 313 ? -19.333 8.371 26.967 1.00 87.75 313 TYR A N 1
ATOM 2453 C CA . TYR A 1 313 ? -18.376 9.432 27.252 1.00 87.75 313 TYR A CA 1
ATOM 2454 C C . TYR A 1 313 ? -17.942 9.373 28.714 1.00 87.75 313 TYR A C 1
ATOM 2456 O O . TYR A 1 313 ? -18.580 8.722 29.540 1.00 87.75 313 TYR A O 1
ATOM 2464 N N . GLY A 1 314 ? -16.827 10.027 29.016 1.00 82.38 314 GLY A N 1
ATOM 2465 C CA . GLY A 1 314 ? -16.238 10.055 30.345 1.00 82.38 314 GLY A CA 1
ATOM 2466 C C . GLY A 1 314 ? -14.806 10.570 30.299 1.00 82.38 314 GLY A C 1
ATOM 2467 O O . GLY A 1 314 ? -14.290 10.912 29.233 1.00 82.38 314 GLY A O 1
ATOM 2468 N N . CYS A 1 315 ? -14.161 10.596 31.464 1.00 78.50 315 CYS A N 1
ATOM 2469 C CA . CYS A 1 315 ? -12.817 11.150 31.633 1.00 78.50 315 CYS A CA 1
ATOM 2470 C C . CYS A 1 315 ? -11.733 10.378 30.864 1.00 78.50 315 CYS A C 1
ATOM 2472 O O . CYS A 1 315 ? -10.709 10.949 30.521 1.00 78.50 315 CYS A O 1
ATOM 2474 N N . ASP A 1 316 ? -11.939 9.085 30.594 1.00 80.81 316 ASP A N 1
ATOM 2475 C CA . ASP A 1 316 ? -10.999 8.270 29.825 1.00 80.81 316 ASP A CA 1
ATOM 2476 C C . ASP A 1 316 ? -11.647 7.785 28.522 1.00 80.81 316 ASP A C 1
ATOM 2478 O O . ASP A 1 316 ? -12.387 6.796 28.482 1.00 80.81 316 ASP A O 1
ATOM 2482 N N . SER A 1 317 ? -11.314 8.471 27.428 1.00 78.44 317 SER A N 1
ATOM 2483 C CA . SER A 1 317 ? -11.774 8.155 26.071 1.00 78.44 317 SER A CA 1
ATOM 2484 C C . SER A 1 317 ? -11.486 6.709 25.636 1.00 78.44 317 SER A C 1
ATOM 2486 O O . SER A 1 317 ? -12.272 6.128 24.889 1.00 78.44 317 SER A O 1
ATOM 2488 N N . VAL A 1 318 ? -10.415 6.075 26.135 1.00 75.50 318 VAL A N 1
ATOM 2489 C CA . VAL A 1 318 ? -10.085 4.674 25.811 1.00 75.50 318 VAL A CA 1
ATOM 2490 C C . VAL A 1 318 ? -10.974 3.713 26.556 1.00 75.50 318 VAL A C 1
ATOM 2492 O O . VAL A 1 318 ? -11.386 2.705 25.988 1.00 75.50 318 VAL A O 1
ATOM 2495 N N . GLN A 1 319 ? -11.272 3.991 27.819 1.00 78.75 319 GLN A N 1
ATOM 2496 C CA . GLN A 1 319 ? -12.225 3.183 28.572 1.00 78.75 319 GLN A CA 1
ATOM 2497 C C . GLN A 1 319 ? -13.617 3.279 27.949 1.00 78.75 319 GLN A C 1
ATOM 2499 O O . GLN A 1 319 ? -14.267 2.255 27.749 1.00 78.75 319 GLN A O 1
ATOM 2504 N N . CYS A 1 320 ? -14.013 4.480 27.523 1.00 84.12 320 CYS A N 1
ATOM 2505 C CA . CYS A 1 320 ? -15.260 4.703 26.797 1.00 84.12 320 CYS A CA 1
ATOM 2506 C C . CYS A 1 320 ? -15.297 3.925 25.474 1.00 84.12 320 CYS A C 1
ATOM 2508 O O . CYS A 1 320 ? -16.256 3.202 25.208 1.00 84.12 320 CYS A O 1
ATOM 2510 N N . ALA A 1 321 ? -14.234 4.005 24.668 1.00 79.81 321 ALA A N 1
ATOM 2511 C CA . ALA A 1 321 ? -14.124 3.253 23.419 1.00 79.81 321 ALA A CA 1
ATOM 2512 C C . ALA A 1 321 ? -14.122 1.733 23.655 1.00 79.81 321 ALA A C 1
ATOM 2514 O O . ALA A 1 321 ? -14.803 0.995 22.948 1.00 79.81 321 ALA A O 1
ATOM 2515 N N . ASN A 1 322 ? -13.415 1.255 24.683 1.00 79.19 322 ASN A N 1
ATOM 2516 C CA . ASN A 1 322 ? -13.413 -0.149 25.095 1.00 79.19 322 ASN A CA 1
ATOM 2517 C C . ASN A 1 322 ? -14.810 -0.637 25.473 1.00 79.19 322 ASN A C 1
ATOM 2519 O O . ASN A 1 322 ? -15.211 -1.721 25.049 1.00 79.19 322 ASN A O 1
ATOM 2523 N N . LEU A 1 323 ? -15.552 0.144 26.259 1.00 85.00 323 LEU A N 1
ATOM 2524 C CA . LEU A 1 323 ? -16.922 -0.184 26.630 1.00 85.00 323 LEU A CA 1
ATOM 2525 C C . LEU A 1 323 ? -17.823 -0.210 25.392 1.00 85.00 323 LEU A C 1
ATOM 2527 O O . LEU A 1 323 ? -18.533 -1.189 25.179 1.00 85.00 323 LEU A O 1
ATOM 2531 N N . ALA A 1 324 ? -17.743 0.810 24.538 1.00 85.56 324 ALA A N 1
ATOM 2532 C CA . ALA A 1 324 ? -18.513 0.887 23.301 1.00 85.56 324 ALA A CA 1
ATOM 2533 C C . ALA A 1 324 ? -18.245 -0.320 22.379 1.00 85.56 324 ALA A C 1
ATOM 2535 O O . ALA A 1 324 ? -19.177 -0.952 21.874 1.00 85.56 324 ALA A O 1
ATOM 2536 N N . LEU A 1 325 ? -16.977 -0.721 22.249 1.00 79.56 325 LEU A N 1
ATOM 2537 C CA . LEU A 1 325 ? -16.575 -1.940 21.548 1.00 79.56 325 LEU A CA 1
ATOM 2538 C C . LEU A 1 325 ? -17.152 -3.195 22.203 1.00 79.56 325 LEU A C 1
ATOM 2540 O O . LEU A 1 325 ? -17.720 -4.037 21.509 1.00 79.56 325 LEU A O 1
ATOM 2544 N N . SER A 1 326 ? -17.066 -3.309 23.524 1.00 83.44 326 SER A N 1
ATOM 2545 C CA . SER A 1 326 ? -17.590 -4.454 24.280 1.00 83.44 326 SER A CA 1
ATOM 2546 C C . SER A 1 326 ? -19.105 -4.602 24.121 1.00 83.44 326 SER A C 1
ATOM 2548 O O . SER A 1 326 ? -19.606 -5.708 23.922 1.00 83.44 326 SER A O 1
ATOM 2550 N N . LEU A 1 327 ? -19.836 -3.484 24.139 1.00 85.38 327 LEU A N 1
ATOM 2551 C CA . LEU A 1 327 ? -21.276 -3.433 23.883 1.00 85.38 327 LEU A CA 1
ATOM 2552 C C . LEU A 1 327 ? -21.599 -3.866 22.448 1.00 85.38 327 LEU A C 1
ATOM 2554 O O . LEU A 1 327 ? -22.520 -4.649 22.222 1.00 85.38 327 LEU A O 1
ATOM 2558 N N . SER A 1 328 ? -20.814 -3.414 21.467 1.00 80.69 328 SER A N 1
ATOM 2559 C CA . SER A 1 328 ? -21.033 -3.785 20.064 1.00 80.69 328 SER A CA 1
ATOM 2560 C C . SER A 1 328 ? -20.871 -5.290 19.813 1.00 80.69 328 SER A C 1
ATOM 2562 O O . SER A 1 328 ? -21.555 -5.856 18.959 1.00 80.69 328 SER A O 1
ATOM 2564 N N . GLN A 1 329 ? -20.012 -5.970 20.580 1.00 78.12 329 GLN A N 1
ATOM 2565 C CA . GLN A 1 329 ? -19.714 -7.390 20.382 1.00 78.12 329 GLN A CA 1
ATOM 2566 C C . GLN A 1 329 ? -20.898 -8.309 20.691 1.00 78.12 329 GLN A C 1
ATOM 2568 O O . GLN A 1 329 ? -21.008 -9.371 20.073 1.00 78.12 329 GLN A O 1
ATOM 2573 N N . ILE A 1 330 ? -21.799 -7.905 21.590 1.00 79.75 330 ILE A N 1
ATOM 2574 C CA . ILE A 1 330 ? -22.972 -8.713 21.949 1.00 79.75 330 ILE A CA 1
ATOM 2575 C C . ILE A 1 330 ? -24.159 -8.509 21.003 1.00 79.75 330 ILE A C 1
ATOM 2577 O O . ILE A 1 330 ? -25.082 -9.320 20.985 1.00 79.75 330 ILE A O 1
ATOM 2581 N N . LEU A 1 331 ? -24.135 -7.461 20.175 1.00 75.00 331 LEU A N 1
ATOM 2582 C CA . LEU A 1 331 ? -25.179 -7.227 19.185 1.00 75.00 331 LEU A CA 1
ATOM 2583 C C . LEU A 1 331 ? -25.030 -8.176 17.980 1.00 75.00 331 LEU A C 1
ATOM 2585 O O . LEU A 1 331 ? -23.906 -8.505 17.582 1.00 75.00 331 LEU A O 1
ATOM 2589 N N . PRO A 1 332 ? -26.134 -8.585 17.330 1.00 66.56 332 PRO A N 1
ATOM 2590 C CA . PRO A 1 332 ? -26.090 -9.225 16.016 1.00 66.56 332 PRO A CA 1
ATOM 2591 C C . PRO A 1 332 ? -25.408 -8.324 14.980 1.00 66.56 332 PRO A C 1
ATOM 2593 O O . PRO A 1 332 ? -25.611 -7.110 14.992 1.00 66.56 332 PRO A O 1
ATOM 2596 N N . ARG A 1 333 ? -24.643 -8.909 14.046 1.00 59.44 333 ARG A N 1
ATOM 2597 C CA . ARG A 1 333 ? -23.835 -8.153 13.062 1.00 59.44 333 ARG A CA 1
ATOM 2598 C C . ARG A 1 333 ? -24.563 -7.015 12.341 1.00 59.44 333 ARG A C 1
ATOM 2600 O O . ARG A 1 333 ? -23.995 -5.928 12.321 1.00 59.44 333 ARG A O 1
ATOM 2607 N N . PRO A 1 334 ? -25.789 -7.195 11.807 1.00 65.12 334 PRO A N 1
ATOM 2608 C CA . PRO A 1 334 ? -26.482 -6.125 11.081 1.00 65.12 334 PRO A CA 1
ATOM 2609 C C . PRO A 1 334 ? -26.739 -4.871 11.926 1.00 65.12 334 PRO A C 1
ATOM 2611 O O . PRO A 1 334 ? -27.009 -3.801 11.387 1.00 65.12 334 PRO A O 1
ATOM 2614 N N . LEU A 1 335 ? -26.658 -5.004 13.252 1.00 68.50 335 LEU A N 1
ATOM 2615 C CA . LEU A 1 335 ? -26.958 -3.956 14.212 1.00 68.50 335 LEU A CA 1
ATOM 2616 C C . LEU A 1 335 ? -25.708 -3.346 14.873 1.00 68.50 335 LEU A C 1
ATOM 2618 O O . LEU A 1 335 ? -25.853 -2.468 15.722 1.00 68.50 335 LEU A O 1
ATOM 2622 N N . ARG A 1 336 ? -24.494 -3.786 14.508 1.00 70.75 336 ARG A N 1
ATOM 2623 C CA . ARG A 1 336 ? -23.211 -3.334 15.088 1.00 70.75 336 ARG A CA 1
ATOM 2624 C C . ARG A 1 336 ? -22.708 -2.014 14.498 1.00 70.75 336 ARG A C 1
ATOM 2626 O O . ARG A 1 336 ? -21.529 -1.881 14.194 1.00 70.75 336 ARG A O 1
ATOM 2633 N N . ARG A 1 337 ? -23.595 -1.039 14.311 1.00 75.25 337 ARG A N 1
ATOM 2634 C CA . ARG A 1 337 ? -23.179 0.301 13.882 1.00 75.25 337 ARG A CA 1
ATOM 2635 C C . ARG A 1 337 ? -22.589 1.012 15.095 1.00 75.25 337 ARG A C 1
ATOM 2637 O O . ARG A 1 337 ? -23.331 1.427 15.981 1.00 75.25 337 ARG A O 1
ATOM 2644 N N . LEU A 1 338 ? -21.273 1.038 15.186 1.00 77.12 338 LEU A N 1
ATOM 2645 C CA . LEU A 1 338 ? -20.511 1.617 16.285 1.00 77.12 338 LEU A CA 1
ATOM 2646 C C . LEU A 1 338 ? -19.644 2.711 15.692 1.00 77.12 338 LEU A C 1
ATOM 2648 O O . LEU A 1 338 ? -19.082 2.443 14.648 1.00 77.12 338 LEU A O 1
ATOM 2652 N N . ALA A 1 339 ? -19.470 3.829 16.392 1.00 75.00 339 ALA A N 1
ATOM 2653 C CA . ALA A 1 339 ? -18.357 4.755 16.248 1.00 75.00 339 ALA A CA 1
ATOM 2654 C C . ALA A 1 339 ? -17.649 4.940 17.583 1.00 75.00 339 ALA A C 1
ATOM 2656 O O . ALA A 1 339 ? -18.268 4.887 18.638 1.00 75.00 339 ALA A O 1
ATOM 2657 N N . VAL A 1 340 ? -16.341 5.148 17.551 1.00 75.75 340 VAL A N 1
ATOM 2658 C CA . VAL A 1 340 ? -15.569 5.523 18.737 1.00 75.75 340 VAL A CA 1
ATOM 2659 C C . VAL A 1 340 ? -14.661 6.684 18.400 1.00 75.75 340 VAL A C 1
ATOM 2661 O O . VAL A 1 340 ? -14.387 6.925 17.225 1.00 75.75 340 VAL A O 1
ATOM 2664 N N . PHE A 1 341 ? -14.169 7.365 19.432 1.00 74.75 341 PHE A N 1
ATOM 2665 C CA . PHE A 1 341 ? -13.365 8.577 19.288 1.00 74.75 341 PHE A CA 1
ATOM 2666 C C . PHE A 1 341 ? -14.004 9.579 18.314 1.00 74.75 341 PHE A C 1
ATOM 2668 O O . PHE A 1 341 ? -13.306 10.276 17.584 1.00 74.75 341 PHE A O 1
ATOM 2675 N N . ALA A 1 342 ? -15.337 9.620 18.274 1.00 74.62 342 ALA A N 1
ATOM 2676 C CA . ALA A 1 342 ? -16.061 10.495 17.379 1.00 74.62 342 ALA A CA 1
ATOM 2677 C C . ALA A 1 342 ? -15.759 11.952 17.754 1.00 74.62 342 ALA A C 1
ATOM 2679 O O . ALA A 1 342 ? -15.852 12.337 18.923 1.00 74.62 342 ALA A O 1
ATOM 2680 N N . GLU A 1 343 ? -15.365 12.739 16.755 1.00 79.94 343 GLU A N 1
ATOM 2681 C CA . GLU A 1 343 ? -15.119 14.184 16.873 1.00 79.94 343 GLU A CA 1
ATOM 2682 C C . GLU A 1 343 ? -16.401 15.002 16.646 1.00 79.94 343 GLU A C 1
ATOM 2684 O O . GLU A 1 343 ? -16.405 16.221 16.801 1.00 79.94 343 GLU A O 1
ATOM 2689 N N . GLU A 1 344 ? -17.502 14.332 16.308 1.00 80.38 344 GLU A N 1
ATOM 2690 C CA . GLU A 1 344 ? -18.825 14.917 16.130 1.00 80.38 344 GLU A CA 1
ATOM 2691 C C . GLU A 1 344 ? -19.920 13.921 16.525 1.00 80.38 344 GLU A C 1
ATOM 2693 O O . GLU A 1 344 ? -19.691 12.713 16.637 1.00 80.38 344 GLU A O 1
ATOM 2698 N N . TYR A 1 345 ? -21.124 14.436 16.756 1.00 83.38 345 TYR A N 1
ATOM 2699 C CA . TYR A 1 345 ? -22.296 13.597 16.964 1.00 83.38 345 TYR A CA 1
ATOM 2700 C C . TYR A 1 345 ? -22.734 12.970 15.638 1.00 83.38 345 TYR A C 1
ATOM 2702 O O . TYR A 1 345 ? -22.890 13.673 14.644 1.00 83.38 345 TYR A O 1
ATOM 2710 N N . LEU A 1 346 ? -22.975 11.658 15.653 1.00 80.25 346 LEU A N 1
ATOM 2711 C CA . LEU A 1 346 ? -23.490 10.910 14.508 1.00 80.25 346 LEU A CA 1
ATOM 2712 C C . LEU A 1 346 ? -24.927 10.481 14.791 1.00 80.25 346 LEU A C 1
ATOM 2714 O O . LEU A 1 346 ? -25.281 10.114 15.915 1.00 80.25 346 LEU A O 1
ATOM 2718 N N . MET A 1 347 ? -25.768 10.510 13.767 1.00 84.19 347 MET A N 1
ATOM 2719 C CA . MET A 1 347 ? -27.193 10.248 13.932 1.00 84.19 347 MET A CA 1
ATOM 2720 C C . MET A 1 347 ? -27.464 8.755 14.209 1.00 84.19 347 MET A C 1
ATOM 2722 O O . MET A 1 347 ? -26.684 7.893 13.790 1.00 84.19 347 MET A O 1
ATOM 2726 N N . PRO A 1 348 ? -28.600 8.395 14.844 1.00 82.56 348 PRO A N 1
ATOM 2727 C CA . PRO A 1 348 ? -28.917 7.002 15.189 1.00 82.56 348 PRO A CA 1
ATOM 2728 C C . PRO A 1 348 ? -28.945 6.029 14.003 1.00 82.56 348 PRO A C 1
ATOM 2730 O O . PRO A 1 348 ? -28.665 4.841 14.162 1.00 82.56 348 PRO A O 1
ATOM 2733 N N . TYR A 1 349 ? -29.280 6.513 12.801 1.00 79.50 349 TYR A N 1
ATOM 2734 C CA . TYR A 1 349 ? -29.260 5.693 11.587 1.00 79.50 349 TYR A CA 1
ATOM 2735 C C . TYR A 1 349 ? -27.836 5.431 11.077 1.00 79.50 349 TYR A C 1
ATOM 2737 O O . TYR A 1 349 ? -27.616 4.431 10.394 1.00 79.50 349 TYR A O 1
ATOM 2745 N N . GLU A 1 350 ? -26.869 6.279 11.420 1.00 73.19 350 GLU A N 1
ATOM 2746 C CA . GLU A 1 350 ? -25.458 6.113 11.063 1.00 73.19 350 GLU A CA 1
ATOM 2747 C C . GLU A 1 350 ? -24.789 5.174 12.055 1.00 73.19 350 GLU A C 1
ATOM 2749 O O . GLU A 1 350 ? -24.164 4.193 11.656 1.00 73.19 350 GLU A O 1
ATOM 2754 N N . ASN A 1 351 ? -24.977 5.442 13.351 1.00 77.81 351 ASN A N 1
ATOM 2755 C CA . ASN A 1 351 ? -24.350 4.698 14.433 1.00 77.81 351 ASN A CA 1
ATOM 2756 C C . ASN A 1 351 ? -25.305 4.492 15.604 1.00 77.81 351 ASN A C 1
ATOM 2758 O O . ASN A 1 351 ? -25.927 5.424 16.103 1.00 77.81 351 ASN A O 1
ATOM 2762 N N . ARG A 1 352 ? -25.373 3.248 16.075 1.00 81.31 352 ARG A N 1
ATOM 2763 C CA . ARG A 1 352 ? -26.142 2.836 17.250 1.00 81.31 352 ARG A CA 1
ATOM 2764 C C . ARG A 1 352 ? -25.349 3.002 18.538 1.00 81.31 352 ARG A C 1
ATOM 2766 O O . ARG A 1 352 ? -25.942 3.264 19.570 1.00 81.31 352 ARG A O 1
ATOM 2773 N N . ILE A 1 353 ? -24.037 2.818 18.514 1.00 87.44 353 ILE A N 1
ATOM 2774 C CA . ILE A 1 353 ? -23.179 3.035 19.681 1.00 87.44 353 ILE A CA 1
ATOM 2775 C C . ILE A 1 353 ? -22.147 4.076 19.278 1.00 87.44 353 ILE A C 1
ATOM 2777 O O . ILE A 1 353 ? -21.562 3.956 18.208 1.00 87.44 353 ILE A O 1
ATOM 2781 N N . ILE A 1 354 ? -21.938 5.105 20.085 1.00 86.88 354 ILE A N 1
ATOM 2782 C CA . ILE A 1 354 ? -20.969 6.161 19.794 1.00 86.88 354 ILE A CA 1
ATOM 2783 C C . ILE A 1 354 ? -20.144 6.403 21.045 1.00 86.88 354 ILE A C 1
ATOM 2785 O O . ILE A 1 354 ? -20.712 6.690 22.091 1.00 86.88 354 ILE A O 1
ATOM 2789 N N . SER A 1 355 ? -18.821 6.314 20.945 1.00 86.75 355 SER A N 1
ATOM 2790 C CA . SER A 1 355 ? -17.911 6.875 21.938 1.00 86.75 355 SER A CA 1
ATOM 2791 C C . SER A 1 355 ? -17.240 8.125 21.390 1.00 86.75 355 SER A C 1
ATOM 2793 O O . SER A 1 355 ? -16.881 8.175 20.214 1.00 86.75 355 SER A O 1
ATOM 2795 N N . PHE A 1 356 ? -17.050 9.126 22.239 1.00 82.38 356 PHE A N 1
ATOM 2796 C CA . PHE A 1 356 ? -16.480 10.406 21.824 1.00 82.38 356 PHE A CA 1
ATOM 2797 C C . PHE A 1 356 ? -14.984 10.499 22.105 1.00 82.38 356 PHE A C 1
ATOM 2799 O O . PHE A 1 356 ? -14.445 9.791 22.964 1.00 82.38 356 PHE A O 1
ATOM 2806 N N . SER A 1 357 ? -14.302 11.350 21.339 1.00 75.62 357 SER A N 1
ATOM 2807 C CA . SER A 1 357 ? -12.907 11.671 21.608 1.00 75.62 357 SER A CA 1
ATOM 2808 C C . SER A 1 357 ? -12.786 12.527 22.865 1.00 75.62 357 SER A C 1
ATOM 2810 O O . SER A 1 357 ? -13.699 13.259 23.252 1.00 75.62 357 SER A O 1
ATOM 2812 N N . GLU A 1 358 ? -11.620 12.461 23.495 1.00 81.56 358 GLU A N 1
ATOM 2813 C CA . GLU A 1 358 ? -11.314 13.275 24.670 1.00 81.56 358 GLU A CA 1
ATOM 2814 C C . GLU A 1 358 ? -11.410 14.774 24.362 1.00 81.56 358 GLU A C 1
ATOM 2816 O O . GLU A 1 358 ? -11.978 15.538 25.140 1.00 81.56 358 GLU A O 1
ATOM 2821 N N . ARG A 1 359 ? -10.962 15.180 23.168 1.00 76.94 359 ARG A N 1
ATOM 2822 C CA . ARG A 1 359 ? -11.050 16.564 22.689 1.00 76.94 359 ARG A CA 1
ATOM 2823 C C . ARG A 1 359 ? -12.489 17.043 22.582 1.00 76.94 359 ARG A C 1
ATOM 2825 O O . ARG A 1 359 ? -12.773 18.169 22.987 1.00 76.94 359 ARG A O 1
ATOM 2832 N N . LEU A 1 360 ? -13.391 16.226 22.037 1.00 77.81 360 LEU A N 1
ATOM 2833 C CA . LEU A 1 360 ? -14.798 16.600 21.938 1.00 77.81 360 LEU A CA 1
ATOM 2834 C C . LEU A 1 360 ? -15.435 16.701 23.326 1.00 77.81 360 LEU A C 1
ATOM 2836 O O . LEU A 1 360 ? -16.097 17.698 23.607 1.00 77.81 360 LEU A O 1
ATOM 2840 N N . CYS A 1 361 ? -15.185 15.725 24.206 1.00 81.44 361 CYS A N 1
ATOM 2841 C CA . CYS A 1 361 ? -15.695 15.751 25.576 1.00 81.44 361 CYS A CA 1
ATOM 2842 C C . CYS A 1 361 ? -15.228 17.000 26.334 1.00 81.44 361 CYS A C 1
ATOM 2844 O O . CYS A 1 361 ? -16.042 17.672 26.962 1.00 81.44 361 CYS A O 1
ATOM 2846 N N . GLN A 1 362 ? -13.947 17.361 26.216 1.00 83.06 362 GLN A N 1
ATOM 2847 C CA . GLN A 1 362 ? -13.392 18.579 26.812 1.00 83.06 362 GLN A CA 1
ATOM 2848 C C . GLN A 1 362 ? -14.028 19.846 26.221 1.00 83.06 362 GLN A C 1
ATOM 2850 O O . GLN A 1 362 ? -14.414 20.750 26.960 1.00 83.06 362 GLN A O 1
ATOM 2855 N N . ARG A 1 363 ? -14.186 19.916 24.891 1.00 82.00 363 ARG A N 1
ATOM 2856 C CA . ARG A 1 363 ? -14.821 21.060 24.210 1.00 82.00 363 ARG A CA 1
ATOM 2857 C C . ARG A 1 363 ? -16.286 21.239 24.599 1.00 82.00 363 ARG A C 1
ATOM 2859 O O . ARG A 1 363 ? -16.745 22.373 24.688 1.00 82.00 363 ARG A O 1
ATOM 2866 N N . GLN A 1 364 ? -17.009 20.141 24.807 1.00 83.00 364 GLN A N 1
ATOM 2867 C CA . GLN A 1 364 ? -18.431 20.147 25.152 1.00 83.00 364 GLN A CA 1
ATOM 2868 C C . GLN A 1 364 ? -18.705 20.077 26.662 1.00 83.00 364 GLN A C 1
ATOM 2870 O O . GLN A 1 364 ? -19.867 20.023 27.048 1.00 83.00 364 GLN A O 1
ATOM 2875 N N . GLN A 1 365 ? -17.669 20.107 27.512 1.00 80.44 365 GLN A N 1
ATOM 2876 C CA . GLN A 1 365 ? -17.797 20.006 28.975 1.00 80.44 365 GLN A CA 1
ATOM 2877 C C . GLN A 1 365 ? -18.542 18.736 29.429 1.00 80.44 365 GLN A C 1
ATOM 2879 O O . GLN A 1 365 ? -19.339 18.763 30.362 1.00 80.44 365 GLN A O 1
ATOM 2884 N N . LEU A 1 366 ? -18.286 17.614 28.752 1.00 68.81 366 LEU A N 1
ATOM 2885 C CA . LEU A 1 366 ? -18.883 16.307 29.052 1.00 68.81 366 LEU A CA 1
ATOM 2886 C C . LEU A 1 366 ? -18.070 15.484 30.074 1.00 68.81 366 LEU A C 1
ATOM 2888 O O . LEU A 1 366 ? -18.443 14.348 30.356 1.00 68.81 366 LEU A O 1
ATOM 2892 N N . THR A 1 367 ? -16.945 16.005 30.576 1.00 56.47 367 THR A N 1
ATOM 2893 C CA . THR A 1 367 ? -16.018 15.301 31.490 1.00 56.47 367 THR A CA 1
ATOM 2894 C C . THR A 1 367 ? -16.259 15.573 32.957 1.00 56.47 367 THR A C 1
ATOM 2896 O O . THR A 1 367 ? -16.498 16.758 33.283 1.00 56.47 367 THR A O 1
#

Secondary structure (DSSP, 8-state):
-PPP---S-EEEEEEEETTTEEEEEEEEE-TTHHHHS---S--EE--SB-SEEEE-SS-EEEPBPGGGHHHHHHHHHHHHHHGGGT-SEEEEEETTTEEEEEEEE----TTS-SS--EEEEEEEES-HHHHHHHHHHHHHHHHHHHHHHHHHHHHHHHHHHHH-TTHHHHHHHHTTSPPPPHHHHH--TT--HHHHHHHHHHHHHHHHHHHHSSSPPP--SS---HHHHHHHHHHHHHHGGG---EEEESSS--SS--EEEETTTEEEE-SS------HHHHHHHHHHHSTTHHHHHHHHHHHHHHTPPEEE-SS-HHHHHHHHHHHHHHS-GGG--EEEEESS---TTT-SEEEE-HHHHHHTT--